Protein AF-A0A7Y8FVB4-F1 (afdb_monomer_lite)

Sequence (184 aa):
MLRPPFFAPLAGCLLSLACAQAFAAPSPYSTMVVFGDSLADAGQFPDGSAGATLRFTNRTGPTFQGDYGLVSSTLLGGKLGVAPNDLNASTSPVRAAQGLPDGNNWAVGGYRTDNILDSITSVSNAAIPPGNAGGGTVLRSRQGYLPANGGRADPNALYFLSGGGNDFLQGRVLSPGQAVAAGG

pLDDT: mean 90.35, std 12.43, range [45.81, 98.88]

Foldseek 3Di:
DDDDPCPVVVVVVVVVVVVPPPPPDPLQFPAEAEFEALQQAQFQEDPPPQLAGDHPAFADDDPRPHHDDHHPQLVVRVVSVHDNQQSHAQWHLSCVVVVHHGHRHLYEHLDAPVQRVCLAQFKRFNAAHPPDDRGRDTSTMDGHDCVVVVNDDDPRYHYHYDHDPNCVVVVVDDDPVSVVVVVD

Secondary structure (DSSP, 8-state):
-PPPTTHHHHHHHHHHHHHT---PPP--SS-EEEESSTTT-SS-EE-SSTT-EE-SSPBPTTTS-SSBPPPHHHHHHHHTT--TTTTSBSS-HHHHHTTPPP-SB---TT--HHHHHHHHHSEEEEEPPTTSTTTT-EEEEEE-HHHHTTT---TTSEEEE--SHHHHHTTS--SHHHHHHHH-

Structure (mmCIF, N/CA/C/O backbone):
data_AF-A0A7Y8FVB4-F1
#
_entry.id   AF-A0A7Y8FVB4-F1
#
loop_
_atom_site.group_PDB
_atom_site.id
_atom_site.type_symbol
_atom_site.label_atom_id
_atom_site.label_alt_id
_atom_site.label_comp_id
_atom_site.label_asym_id
_atom_site.label_entity_id
_atom_site.label_seq_id
_atom_site.pdbx_PDB_ins_code
_atom_site.Cartn_x
_atom_site.Cartn_y
_atom_site.Cartn_z
_atom_site.occupancy
_atom_site.B_iso_or_equiv
_atom_site.auth_seq_id
_atom_site.auth_comp_id
_atom_site.auth_asym_id
_atom_site.auth_atom_id
_atom_site.pdbx_PDB_model_num
ATOM 1 N N . MET A 1 1 ? -37.822 36.812 46.960 1.00 45.81 1 MET A N 1
ATOM 2 C CA . MET A 1 1 ? -37.555 35.703 46.015 1.00 45.81 1 MET A CA 1
ATOM 3 C C . MET A 1 1 ? -36.148 35.885 45.457 1.00 45.81 1 MET A C 1
ATOM 5 O O . MET A 1 1 ? -35.941 36.775 44.645 1.00 45.81 1 MET A O 1
ATOM 9 N N . LEU A 1 2 ? -35.166 35.135 45.967 1.00 49.50 2 LEU A N 1
ATOM 10 C CA . LEU A 1 2 ? -33.765 35.207 45.529 1.00 49.50 2 LEU A CA 1
ATOM 11 C C . LEU A 1 2 ? -33.580 34.334 44.278 1.00 49.50 2 LEU A C 1
ATOM 13 O O . LEU A 1 2 ? -33.819 33.131 44.327 1.00 49.50 2 LEU A O 1
ATOM 17 N N . ARG A 1 3 ? -33.188 34.940 43.151 1.00 60.62 3 ARG A N 1
ATOM 18 C CA . ARG A 1 3 ? -32.783 34.211 41.937 1.00 60.62 3 ARG A CA 1
ATOM 19 C C . ARG A 1 3 ? -31.430 33.530 42.203 1.00 60.62 3 ARG A C 1
ATOM 21 O O . ARG A 1 3 ? -30.521 34.231 42.645 1.00 60.62 3 ARG A O 1
ATOM 28 N N . PRO A 1 4 ? -31.252 32.223 41.931 1.00 59.34 4 PRO A N 1
ATOM 29 C CA . PRO A 1 4 ? -29.969 31.565 42.148 1.00 59.34 4 PRO A CA 1
ATOM 30 C C . PRO A 1 4 ? -28.948 32.096 41.125 1.00 59.34 4 PRO A C 1
ATOM 32 O O . PRO A 1 4 ? -29.161 31.907 39.924 1.00 59.34 4 PRO A O 1
ATOM 35 N N . PRO A 1 5 ? -27.837 32.730 41.547 1.00 61.88 5 PRO A N 1
ATOM 36 C CA . PRO A 1 5 ? -26.859 33.334 40.633 1.00 61.88 5 PRO A CA 1
ATOM 37 C C . PRO A 1 5 ? -26.060 32.301 39.818 1.00 61.88 5 PRO A C 1
ATOM 39 O O . PRO A 1 5 ? -25.340 32.662 38.894 1.00 61.88 5 PRO A O 1
ATOM 42 N N . PHE A 1 6 ? -26.216 31.009 40.121 1.00 60.88 6 PHE A N 1
ATOM 43 C CA . PHE A 1 6 ? -25.461 29.918 39.502 1.00 60.88 6 PHE A CA 1
ATOM 44 C C . PHE A 1 6 ? -26.232 29.131 38.436 1.00 60.88 6 PHE A C 1
ATOM 46 O O . PHE A 1 6 ? -25.651 28.273 37.777 1.00 60.88 6 PHE A O 1
ATOM 53 N N . PHE A 1 7 ? -27.518 29.424 38.217 1.00 68.31 7 PHE A N 1
ATOM 54 C CA . PHE A 1 7 ? -28.326 28.666 37.255 1.00 68.31 7 PHE A CA 1
ATOM 55 C C . PHE A 1 7 ? -27.889 28.907 35.802 1.00 68.31 7 PHE A C 1
ATOM 57 O O . PHE A 1 7 ? -27.810 27.970 35.014 1.00 68.31 7 PHE A O 1
ATOM 64 N N . ALA A 1 8 ? -27.556 30.155 35.460 1.00 70.44 8 ALA A N 1
ATOM 65 C CA . ALA A 1 8 ? -27.101 30.537 34.124 1.00 70.44 8 ALA A CA 1
ATOM 66 C C . ALA A 1 8 ? -25.736 29.926 33.732 1.00 70.44 8 ALA A C 1
ATOM 68 O O . ALA A 1 8 ? -25.660 29.335 32.654 1.00 70.44 8 ALA A O 1
ATOM 69 N N . PRO A 1 9 ? -24.673 29.991 34.564 1.00 74.00 9 PRO A N 1
ATOM 70 C CA . PRO A 1 9 ? -23.400 29.356 34.218 1.00 74.00 9 PRO A CA 1
ATOM 71 C C . PRO A 1 9 ? -23.497 27.824 34.190 1.00 74.00 9 PRO A C 1
ATOM 73 O O . PRO A 1 9 ? -22.918 27.201 33.306 1.00 74.00 9 PRO A O 1
ATOM 76 N N . LEU A 1 10 ? -24.278 27.207 35.088 1.00 77.38 10 LEU A N 1
ATOM 77 C CA . LEU A 1 10 ? -24.480 25.755 35.091 1.00 77.38 10 LEU A CA 1
ATOM 78 C C . LEU A 1 10 ? -25.223 25.276 33.834 1.00 77.38 10 LEU A C 1
ATOM 80 O O . LEU A 1 10 ? -24.811 24.300 33.212 1.00 77.38 10 LEU A O 1
ATOM 84 N N . ALA A 1 11 ? -26.280 25.985 33.426 1.00 76.44 11 ALA A N 1
ATOM 85 C CA . ALA A 1 11 ? -27.001 25.692 32.190 1.00 76.44 11 ALA A CA 1
ATOM 86 C C . ALA A 1 11 ? -26.107 25.867 30.949 1.00 76.44 11 ALA A C 1
ATOM 88 O O . ALA A 1 11 ? -26.175 25.052 30.033 1.00 76.44 11 ALA A O 1
ATOM 89 N N . GLY A 1 12 ? -25.228 26.876 30.943 1.00 76.00 12 GLY A N 1
ATOM 90 C CA . GLY A 1 12 ? -24.237 27.077 29.883 1.00 76.00 12 GLY A CA 1
ATOM 91 C C . GLY A 1 12 ? -23.227 25.930 29.775 1.00 76.00 12 GLY A C 1
ATOM 92 O O . GLY A 1 12 ? -22.973 25.447 28.674 1.00 76.00 12 GLY A O 1
ATOM 93 N N . CYS A 1 13 ? -22.704 25.441 30.905 1.00 77.75 13 CYS A N 1
ATOM 94 C CA . CYS A 1 13 ? -21.800 24.286 30.937 1.00 77.75 13 CYS A CA 1
ATOM 95 C C . CYS A 1 13 ? -22.486 22.986 30.489 1.00 77.75 13 CYS A C 1
ATOM 97 O O . CYS A 1 13 ? -21.893 22.184 29.774 1.00 77.75 13 CYS A O 1
ATOM 99 N N . LEU A 1 14 ? -23.743 22.766 30.882 1.00 75.31 14 LEU A N 1
ATOM 100 C CA . LEU A 1 14 ? -24.501 21.588 30.448 1.00 75.31 14 LEU A CA 1
ATOM 101 C C . LEU A 1 14 ? -24.831 21.646 28.949 1.00 75.31 14 LEU A C 1
ATOM 103 O O . LEU A 1 14 ? -24.785 20.618 28.278 1.00 75.31 14 LEU A O 1
ATOM 107 N N . LEU A 1 15 ? -25.099 22.839 28.409 1.00 72.94 15 LEU A N 1
ATOM 108 C CA . LEU A 1 15 ? -25.335 23.035 26.980 1.00 72.94 15 LEU A CA 1
ATOM 109 C C . LEU A 1 15 ? -24.052 22.853 26.154 1.00 72.94 15 LEU A C 1
ATOM 111 O O . LEU A 1 15 ? -24.111 22.255 25.086 1.00 72.94 15 LEU A O 1
ATOM 115 N N . SER A 1 16 ? -22.884 23.290 26.643 1.00 70.50 16 SER A N 1
ATOM 116 C CA . SER A 1 16 ? -21.608 23.047 25.951 1.00 70.50 16 SER A CA 1
ATOM 117 C C . SER A 1 16 ? -21.211 21.566 25.950 1.00 70.50 16 SER A C 1
ATOM 119 O O . SER A 1 16 ? -20.723 21.076 24.935 1.00 70.50 16 SER A O 1
ATOM 121 N N . LEU A 1 17 ? -21.495 20.833 27.033 1.00 68.81 17 LEU A N 1
ATOM 122 C CA . LEU A 1 17 ? -21.347 19.372 27.097 1.00 68.81 17 LEU A CA 1
ATOM 123 C C . LEU A 1 17 ? -22.334 18.642 26.169 1.00 68.81 17 LEU A C 1
ATOM 125 O O . LEU A 1 17 ? -21.955 17.662 25.534 1.00 68.81 17 LEU A O 1
ATOM 129 N N . ALA A 1 18 ? -23.575 19.124 26.045 1.00 65.06 18 ALA A N 1
ATOM 130 C CA . ALA A 1 18 ? -24.582 18.541 25.153 1.00 65.06 18 ALA A CA 1
ATOM 131 C C . ALA A 1 18 ? -24.303 18.820 23.663 1.00 65.06 18 ALA A C 1
ATOM 133 O O . ALA A 1 18 ? -24.563 17.966 22.819 1.00 65.06 18 ALA A O 1
ATOM 134 N N . CYS A 1 19 ? -23.733 19.984 23.335 1.00 62.75 19 CYS A N 1
ATOM 135 C CA . CYS A 1 19 ? -23.334 20.350 21.972 1.00 62.75 19 CYS A CA 1
ATOM 136 C C . CYS A 1 19 ? -21.990 19.735 21.540 1.00 62.75 19 CYS A C 1
ATOM 138 O O . CYS A 1 19 ? -21.659 19.778 20.359 1.00 62.75 19 CYS A O 1
ATOM 140 N N . ALA A 1 20 ? -21.226 19.134 22.460 1.00 58.09 20 ALA A N 1
ATOM 141 C CA . ALA A 1 20 ? -19.980 18.423 22.160 1.00 58.09 20 ALA A CA 1
ATOM 142 C C . ALA A 1 20 ? -20.203 17.012 21.584 1.00 58.09 20 ALA A C 1
ATOM 144 O O . ALA A 1 20 ? -19.284 16.191 21.575 1.00 58.09 20 ALA A O 1
ATOM 145 N N . GLN A 1 21 ? -21.402 16.716 21.074 1.00 56.03 21 GLN A N 1
ATOM 146 C CA . GLN A 1 21 ? -21.620 15.556 20.219 1.00 56.03 21 GLN A CA 1
ATOM 147 C C . GLN A 1 21 ? -20.915 15.802 18.883 1.00 56.03 21 GLN A C 1
ATOM 149 O O . GLN A 1 21 ? -21.513 16.218 17.893 1.00 56.03 21 GLN A O 1
ATOM 154 N N . ALA A 1 22 ? -19.608 15.549 18.862 1.00 53.94 22 ALA A N 1
ATOM 155 C CA . ALA A 1 22 ? -18.917 15.222 17.635 1.00 53.94 22 ALA A CA 1
ATOM 156 C C . ALA A 1 22 ? -19.608 13.971 17.085 1.00 53.94 22 ALA A C 1
ATOM 158 O O . ALA A 1 22 ? -19.334 12.854 17.522 1.00 53.94 22 ALA A O 1
ATOM 159 N N . PHE A 1 23 ? -20.556 14.159 16.168 1.00 53.75 23 PHE A N 1
ATOM 160 C CA . PHE A 1 23 ? -20.983 13.079 15.300 1.00 53.75 23 PHE A CA 1
ATOM 161 C C . PHE A 1 23 ? -19.725 12.659 14.551 1.00 53.75 23 PHE A C 1
ATOM 163 O O . PHE A 1 23 ? -19.291 13.342 13.623 1.00 53.75 23 PHE A O 1
ATOM 170 N N . ALA A 1 24 ? -19.089 11.576 15.007 1.00 57.34 24 ALA A N 1
ATOM 171 C CA . ALA A 1 24 ? -18.159 10.851 14.170 1.00 57.34 24 ALA A CA 1
ATOM 172 C C . ALA A 1 24 ? -18.890 10.660 12.841 1.00 57.34 24 ALA A C 1
ATOM 174 O O . ALA A 1 24 ? -20.027 10.172 12.832 1.00 57.34 24 ALA A O 1
ATOM 175 N N . ALA A 1 25 ? -18.297 11.142 11.745 1.00 57.09 25 ALA A N 1
ATOM 176 C CA . ALA A 1 25 ? -18.833 10.854 10.426 1.00 57.09 25 ALA A CA 1
ATOM 177 C C . ALA A 1 25 ? -19.111 9.343 10.374 1.00 57.09 25 ALA A C 1
ATOM 179 O O . ALA A 1 25 ? -18.316 8.585 10.945 1.00 57.09 25 ALA A O 1
ATOM 180 N N . PRO A 1 26 ? -20.221 8.890 9.766 1.00 62.03 26 PRO A N 1
ATOM 181 C CA . PRO A 1 26 ? -20.431 7.466 9.572 1.00 62.03 26 PRO A CA 1
ATOM 182 C C . PRO A 1 26 ? -19.138 6.891 8.992 1.00 62.03 26 PRO A C 1
ATOM 184 O O . PRO A 1 26 ? -18.695 7.357 7.945 1.00 62.03 26 PRO A O 1
ATOM 187 N N . SER A 1 27 ? -18.493 5.966 9.705 1.00 70.44 27 SER A N 1
ATOM 188 C CA . SER A 1 27 ? -17.410 5.162 9.147 1.00 70.44 27 SER A CA 1
ATOM 189 C C . SER A 1 27 ? -18.098 3.939 8.564 1.00 70.44 27 SER A C 1
ATOM 191 O O . SER A 1 27 ? -18.354 2.991 9.307 1.00 70.44 27 SER A O 1
ATOM 193 N N . PRO A 1 28 ? -18.501 3.957 7.277 1.00 85.12 28 PRO A N 1
ATOM 194 C CA . PRO A 1 28 ? -19.207 2.827 6.679 1.00 85.12 28 PRO A CA 1
ATOM 195 C C . PRO A 1 28 ? -18.347 1.560 6.656 1.00 85.12 28 PRO A C 1
ATOM 197 O O . PRO A 1 28 ? -18.882 0.475 6.453 1.00 85.12 28 PRO A O 1
ATOM 200 N N . TYR A 1 29 ? -17.036 1.703 6.867 1.00 95.50 29 TYR A N 1
ATOM 201 C CA . TYR A 1 29 ? -16.076 0.617 6.844 1.00 95.50 29 TYR A CA 1
ATOM 202 C C . TYR A 1 29 ? -15.442 0.412 8.220 1.00 95.50 29 TYR A C 1
ATOM 204 O O . TYR A 1 29 ? -15.151 1.380 8.928 1.00 95.50 29 TYR A O 1
ATOM 212 N N . SER A 1 30 ? -15.203 -0.848 8.585 1.00 96.00 30 SER A N 1
ATOM 213 C CA . SER A 1 30 ? -14.466 -1.226 9.802 1.00 96.00 30 SER A CA 1
ATOM 214 C C . SER A 1 30 ? -13.000 -0.788 9.743 1.00 96.00 30 SER A C 1
ATOM 216 O O . SER A 1 30 ? -12.426 -0.386 10.749 1.00 96.00 30 SER A O 1
ATOM 218 N N . THR A 1 31 ? -12.400 -0.869 8.555 1.00 97.81 31 THR A N 1
ATOM 219 C CA . THR A 1 31 ? -11.024 -0.474 8.243 1.00 97.81 31 THR A CA 1
ATOM 220 C C . THR A 1 31 ? -10.862 -0.342 6.721 1.00 97.81 31 THR A C 1
ATOM 222 O O . THR A 1 31 ? -11.819 -0.515 5.959 1.00 97.81 31 THR A O 1
ATOM 225 N N . MET A 1 32 ? -9.644 -0.058 6.262 1.00 98.12 32 MET A N 1
ATOM 226 C CA . MET A 1 32 ? -9.255 -0.124 4.857 1.00 98.12 32 MET A CA 1
ATOM 227 C C . MET A 1 32 ? -8.077 -1.085 4.694 1.00 98.12 32 MET A C 1
ATOM 229 O O . MET A 1 32 ? -7.047 -0.922 5.345 1.00 98.12 32 MET A O 1
ATOM 233 N N . VAL A 1 33 ? -8.228 -2.073 3.811 1.00 98.81 33 VAL A N 1
ATOM 234 C CA . VAL A 1 33 ? -7.183 -3.037 3.450 1.00 98.81 33 VAL A CA 1
ATOM 235 C C . VAL A 1 33 ? -6.714 -2.729 2.036 1.00 98.81 33 VAL A C 1
ATOM 237 O O . VAL A 1 33 ? -7.514 -2.663 1.102 1.00 98.81 33 VAL A O 1
ATOM 240 N N . VAL A 1 34 ? -5.415 -2.508 1.875 1.00 98.88 34 VAL A N 1
ATOM 241 C CA . VAL A 1 34 ? -4.833 -2.043 0.611 1.00 98.88 34 VAL A CA 1
ATOM 242 C C . VAL A 1 34 ? -3.904 -3.110 0.065 1.00 98.88 34 VAL A C 1
ATOM 244 O O . VAL A 1 34 ? -3.048 -3.589 0.793 1.00 98.88 34 VAL A O 1
ATOM 247 N N . PHE A 1 35 ? -4.031 -3.445 -1.211 1.00 98.88 35 PHE A N 1
ATOM 248 C CA . PHE A 1 35 ? -3.115 -4.312 -1.944 1.00 98.88 35 PHE A CA 1
ATOM 249 C C . PHE A 1 35 ? -2.631 -3.593 -3.195 1.00 98.88 35 PHE A C 1
ATOM 251 O O . PHE A 1 35 ? -3.336 -2.748 -3.752 1.00 98.88 35 PHE A O 1
ATOM 258 N N . GLY A 1 36 ? -1.443 -3.956 -3.663 1.00 98.25 36 GLY A N 1
ATOM 259 C CA . GLY A 1 36 ? -0.952 -3.464 -4.937 1.00 98.25 36 GLY A CA 1
ATOM 260 C C . GLY A 1 36 ? 0.538 -3.208 -4.967 1.00 98.25 36 GLY A C 1
ATOM 261 O O . GLY A 1 36 ? 1.333 -3.969 -4.417 1.00 98.25 36 GLY A O 1
ATOM 262 N N . ASP A 1 37 ? 0.890 -2.124 -5.639 1.00 97.25 37 ASP A N 1
ATOM 263 C CA . ASP A 1 37 ? 2.249 -1.771 -6.016 1.00 97.25 37 ASP A CA 1
ATOM 264 C C . ASP A 1 37 ? 2.671 -0.403 -5.447 1.00 97.25 37 ASP A C 1
ATOM 266 O O . ASP A 1 37 ? 2.119 0.100 -4.466 1.00 97.25 37 ASP A O 1
ATOM 270 N N . SER A 1 38 ? 3.665 0.229 -6.073 1.00 96.94 38 SER A N 1
ATOM 271 C CA . SER A 1 38 ? 4.197 1.533 -5.671 1.00 96.94 38 SER A CA 1
ATOM 272 C C . SER A 1 38 ? 3.146 2.644 -5.620 1.00 96.94 38 SER A C 1
ATOM 274 O O . SER A 1 38 ? 3.335 3.601 -4.876 1.00 96.94 38 SER A O 1
ATOM 276 N N . LEU A 1 39 ? 2.044 2.538 -6.376 1.00 98.00 39 LEU A N 1
ATOM 277 C CA . LEU A 1 39 ? 0.990 3.560 -6.393 1.00 98.00 39 LEU A CA 1
ATOM 278 C C . LEU A 1 39 ? 0.228 3.649 -5.064 1.00 98.00 39 LEU A C 1
ATOM 280 O O . LEU A 1 39 ? -0.373 4.685 -4.772 1.00 98.00 39 LEU A O 1
ATOM 284 N N . ALA A 1 40 ? 0.246 2.575 -4.274 1.00 98.50 40 ALA A N 1
ATOM 285 C CA . ALA A 1 40 ? -0.506 2.464 -3.032 1.00 98.50 40 ALA A CA 1
ATOM 286 C C . ALA A 1 40 ? 0.362 2.126 -1.806 1.00 98.50 40 ALA A C 1
ATOM 288 O O . ALA A 1 40 ? -0.180 2.103 -0.702 1.00 98.50 40 ALA A O 1
ATOM 289 N N . ASP A 1 41 ? 1.671 1.899 -1.973 1.00 98.44 41 ASP A N 1
ATOM 290 C CA . ASP A 1 41 ? 2.620 1.543 -0.906 1.00 98.44 41 ASP A CA 1
ATOM 291 C C . ASP A 1 41 ? 2.731 2.646 0.169 1.00 98.44 41 ASP A C 1
ATOM 293 O O . ASP A 1 41 ? 3.089 3.795 -0.111 1.00 98.44 41 ASP A O 1
ATOM 297 N N . ALA A 1 42 ? 2.431 2.287 1.422 1.00 98.44 42 ALA A N 1
ATOM 298 C CA . ALA A 1 42 ? 2.436 3.201 2.566 1.00 98.44 42 ALA A CA 1
ATOM 299 C C . ALA A 1 42 ? 3.750 3.237 3.370 1.00 98.44 42 ALA A C 1
ATOM 301 O O . ALA A 1 42 ? 3.782 3.894 4.419 1.00 98.44 42 ALA A O 1
ATOM 302 N N . GLY A 1 43 ? 4.821 2.582 2.917 1.00 98.00 43 GLY A N 1
ATOM 303 C CA . GLY A 1 43 ? 6.118 2.592 3.599 1.00 98.00 43 GLY A CA 1
ATOM 304 C C . GLY A 1 43 ? 6.733 1.215 3.843 1.00 98.00 43 GLY A C 1
ATOM 305 O O . GLY A 1 43 ? 7.197 0.950 4.957 1.00 98.00 43 GLY A O 1
ATOM 306 N N . GLN A 1 44 ? 6.716 0.310 2.862 1.00 98.06 44 GLN A N 1
ATOM 307 C CA . GLN A 1 44 ? 7.276 -1.039 3.035 1.00 98.06 44 GLN A CA 1
ATOM 308 C C . GLN A 1 44 ? 8.803 -1.043 3.138 1.00 98.06 44 GLN A C 1
ATOM 310 O O . GLN A 1 44 ? 9.366 -1.905 3.806 1.00 98.06 44 GLN A O 1
ATOM 315 N N . PHE A 1 45 ? 9.483 -0.085 2.507 1.00 97.44 45 PHE A N 1
ATOM 316 C CA . PHE A 1 45 ? 10.943 -0.062 2.408 1.00 97.44 45 PHE A CA 1
ATOM 317 C C . PHE A 1 45 ? 11.572 1.025 3.291 1.00 97.44 45 PHE A C 1
ATOM 319 O O . PHE A 1 45 ? 10.937 2.053 3.536 1.00 97.44 45 PHE A O 1
ATOM 326 N N . PRO A 1 46 ? 12.824 0.843 3.752 1.00 95.88 46 PRO A N 1
ATOM 327 C CA . PRO A 1 46 ? 13.603 1.925 4.344 1.00 95.88 46 PRO A CA 1
ATOM 328 C C . PRO A 1 46 ? 13.859 3.062 3.348 1.00 95.88 46 PRO A C 1
ATOM 330 O O . PRO A 1 46 ? 14.091 2.817 2.168 1.00 95.88 46 PRO A O 1
ATOM 333 N N . ASP A 1 47 ? 13.881 4.295 3.848 1.00 93.69 47 ASP A N 1
ATOM 334 C CA . ASP A 1 47 ? 14.193 5.510 3.075 1.00 93.69 47 ASP A CA 1
ATOM 335 C C . ASP A 1 47 ? 15.693 5.905 3.138 1.00 93.69 47 ASP A C 1
ATOM 337 O O . ASP A 1 47 ? 16.134 6.942 2.657 1.00 93.69 47 ASP A O 1
ATOM 341 N N . GLY A 1 48 ? 16.523 5.108 3.812 1.00 87.56 48 GLY A N 1
ATOM 342 C CA . GLY A 1 48 ? 17.936 5.436 4.051 1.00 87.56 48 GLY A CA 1
ATOM 343 C C . GLY A 1 48 ? 18.175 6.421 5.206 1.00 87.56 48 GLY A C 1
ATOM 344 O O . GLY A 1 48 ? 19.237 6.368 5.821 1.00 87.56 48 GLY A O 1
ATOM 345 N N . SER A 1 49 ? 17.183 7.233 5.585 1.00 90.44 49 SER A N 1
ATOM 346 C CA . SER A 1 49 ? 17.177 7.954 6.867 1.00 90.44 49 SER A CA 1
ATOM 347 C C . SER A 1 49 ? 16.709 7.053 8.013 1.00 90.44 49 SER A C 1
ATOM 349 O O . SER A 1 49 ? 15.817 6.216 7.852 1.00 90.44 49 SER A O 1
ATOM 351 N N . ALA A 1 50 ? 17.305 7.226 9.197 1.00 91.06 50 ALA A N 1
ATOM 352 C CA . ALA A 1 50 ? 17.012 6.400 10.365 1.00 91.06 50 ALA A CA 1
ATOM 353 C C . ALA A 1 50 ? 15.526 6.481 10.754 1.00 91.06 50 ALA A C 1
ATOM 355 O O . ALA A 1 50 ? 15.012 7.549 11.074 1.00 91.06 50 ALA A O 1
ATOM 356 N N . GLY A 1 51 ? 14.842 5.335 10.728 1.00 92.06 51 GLY A N 1
ATOM 357 C CA . GLY A 1 51 ? 13.425 5.234 11.081 1.00 92.06 51 GLY A CA 1
ATOM 358 C C . GLY A 1 51 ? 12.438 5.726 10.018 1.00 92.06 51 GLY A C 1
ATOM 359 O O . GLY A 1 51 ? 11.234 5.596 10.226 1.00 92.06 51 GLY A O 1
ATOM 360 N N . ALA A 1 52 ? 12.919 6.250 8.889 1.00 95.00 52 ALA A N 1
ATOM 361 C CA . ALA A 1 52 ? 12.077 6.723 7.799 1.00 95.00 52 ALA A CA 1
ATOM 362 C C . ALA A 1 52 ? 11.734 5.591 6.819 1.00 95.00 52 ALA A C 1
ATOM 364 O O . ALA A 1 52 ? 12.500 4.640 6.620 1.00 95.00 52 ALA A O 1
ATOM 365 N N . THR A 1 53 ? 10.564 5.708 6.190 1.00 97.44 53 THR A N 1
ATOM 366 C CA . THR A 1 53 ? 10.058 4.738 5.210 1.00 97.44 53 THR A CA 1
ATOM 367 C C . THR A 1 53 ? 9.802 5.399 3.863 1.00 97.44 53 THR A C 1
ATOM 369 O O . THR A 1 53 ? 9.391 6.558 3.784 1.00 97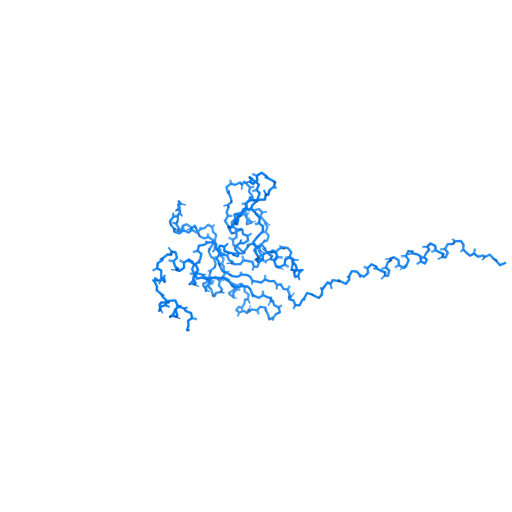.44 53 THR A O 1
ATOM 372 N N . LEU A 1 54 ? 10.074 4.653 2.798 1.00 96.88 54 LEU A N 1
ATOM 373 C CA . LEU A 1 54 ? 9.947 5.087 1.414 1.00 96.88 54 LEU A CA 1
ATOM 374 C C . LEU A 1 54 ? 8.492 4.986 0.950 1.00 96.88 54 LEU A C 1
ATOM 376 O O . LEU A 1 54 ? 7.867 3.939 1.098 1.00 96.88 54 LEU A O 1
ATOM 380 N N . ARG A 1 55 ? 7.987 6.041 0.307 1.00 97.81 55 ARG A N 1
ATOM 381 C CA . ARG A 1 55 ? 6.769 5.996 -0.517 1.00 97.81 55 ARG A CA 1
ATOM 382 C C . ARG A 1 55 ? 7.081 6.583 -1.885 1.00 97.81 55 ARG A C 1
ATOM 384 O O . ARG A 1 55 ? 7.888 7.499 -1.995 1.00 97.81 55 ARG A O 1
ATOM 391 N N . PHE A 1 56 ? 6.432 6.092 -2.932 1.00 96.75 56 PHE A N 1
ATOM 392 C CA . PHE A 1 56 ? 6.764 6.446 -4.317 1.00 96.75 56 PHE A CA 1
ATOM 393 C C . PHE A 1 56 ? 6.053 7.733 -4.762 1.00 96.75 56 PHE A C 1
ATOM 395 O O . PHE A 1 56 ? 5.269 7.749 -5.705 1.00 96.75 56 PHE A O 1
ATOM 402 N N . THR A 1 57 ? 6.311 8.820 -4.035 1.00 97.62 57 THR A N 1
ATOM 403 C CA . THR A 1 57 ? 5.784 10.170 -4.288 1.00 97.62 57 THR A CA 1
ATOM 404 C C . THR A 1 57 ? 6.852 11.218 -3.946 1.00 97.62 57 THR A C 1
ATOM 406 O O . THR A 1 57 ? 7.999 10.866 -3.696 1.00 97.62 57 THR A O 1
ATOM 409 N N . ASN A 1 58 ? 6.548 12.515 -3.960 1.00 97.50 58 ASN A N 1
ATOM 410 C CA . ASN A 1 58 ? 7.501 13.538 -3.528 1.00 97.50 58 ASN A CA 1
ATOM 411 C C . ASN A 1 58 ? 7.695 13.539 -1.999 1.00 97.50 58 ASN A C 1
ATOM 413 O O . ASN A 1 58 ? 6.791 13.203 -1.231 1.00 97.50 58 ASN A O 1
ATOM 417 N N . ARG A 1 59 ? 8.866 13.995 -1.542 1.00 97.12 59 ARG A N 1
ATOM 418 C CA . ARG A 1 59 ? 9.073 14.378 -0.136 1.00 97.12 59 ARG A CA 1
ATOM 419 C C . ARG A 1 59 ? 8.181 15.562 0.235 1.00 97.12 59 ARG A C 1
ATOM 421 O O . ARG A 1 59 ? 7.723 16.309 -0.628 1.00 97.12 59 ARG A O 1
ATOM 428 N N . THR A 1 60 ? 7.896 15.726 1.514 1.00 95.44 60 THR A N 1
ATOM 429 C CA . THR A 1 60 ? 7.108 16.857 2.010 1.00 95.44 60 THR A CA 1
ATOM 430 C C . THR A 1 60 ? 7.912 18.162 1.915 1.00 95.44 60 THR A C 1
ATOM 432 O O . THR A 1 60 ? 9.132 18.189 2.097 1.00 95.44 60 THR A O 1
ATOM 435 N N . GLY A 1 61 ? 7.231 19.244 1.528 1.00 93.25 61 GLY A N 1
ATOM 436 C CA . GLY A 1 61 ? 7.830 20.568 1.356 1.00 93.25 61 GLY A CA 1
ATOM 437 C C . GLY A 1 61 ? 8.106 21.287 2.688 1.00 93.25 61 GLY A C 1
ATOM 438 O O . GLY A 1 61 ? 7.744 20.781 3.749 1.00 93.25 61 GLY A O 1
ATOM 439 N N . PRO A 1 62 ? 8.716 22.486 2.646 1.00 94.88 62 PRO A N 1
ATOM 440 C CA . PRO A 1 62 ? 8.968 23.282 1.440 1.00 94.88 62 PRO A CA 1
ATOM 441 C C . PRO A 1 62 ? 10.253 22.911 0.696 1.00 94.88 62 PRO A C 1
ATOM 443 O O . PRO A 1 62 ? 10.396 23.242 -0.475 1.00 94.88 62 PRO A O 1
ATOM 446 N N . THR A 1 63 ? 11.192 22.237 1.355 1.00 95.19 63 THR A N 1
ATOM 447 C CA . THR A 1 63 ? 12.521 22.004 0.789 1.00 95.19 63 THR A CA 1
ATOM 448 C C . THR A 1 63 ? 12.629 20.657 0.064 1.00 95.19 63 THR A C 1
ATOM 450 O O . THR A 1 63 ? 13.484 20.516 -0.804 1.00 95.19 63 THR A O 1
ATOM 453 N N . PHE A 1 64 ? 11.720 19.707 0.335 1.00 94.75 64 PHE A N 1
ATOM 454 C CA . PHE A 1 64 ? 11.671 18.372 -0.280 1.00 94.75 64 PHE A CA 1
ATOM 455 C C . PHE A 1 64 ? 12.857 17.451 0.084 1.00 94.75 64 PHE A C 1
ATOM 457 O O . PHE A 1 64 ? 13.262 16.627 -0.730 1.00 94.75 64 PHE A O 1
ATOM 464 N N . GLN A 1 65 ? 13.398 17.544 1.308 1.00 91.31 65 GLN A N 1
ATOM 465 C CA . GLN A 1 65 ? 14.413 16.605 1.844 1.00 91.31 65 GLN A CA 1
ATOM 466 C C . GLN A 1 65 ? 13.943 15.793 3.067 1.00 91.31 65 GLN A C 1
ATOM 468 O O . GLN A 1 65 ? 14.675 14.915 3.511 1.00 91.31 65 GLN A O 1
ATOM 473 N N . GLY A 1 66 ? 12.745 16.058 3.603 1.00 91.25 66 GLY A N 1
ATOM 474 C CA . GLY A 1 66 ? 12.156 15.315 4.731 1.00 91.25 66 GLY A CA 1
ATOM 475 C C . GLY A 1 66 ? 11.392 14.063 4.296 1.00 91.25 66 GLY A C 1
ATOM 476 O O . GLY A 1 66 ? 11.624 13.544 3.211 1.00 91.25 66 GLY A O 1
ATOM 477 N N . ASP A 1 67 ? 10.451 13.584 5.104 1.00 94.81 67 ASP A N 1
ATOM 478 C CA . ASP A 1 67 ? 9.704 12.354 4.815 1.00 94.81 67 ASP A CA 1
ATOM 479 C C . ASP A 1 67 ? 8.924 12.407 3.496 1.00 94.81 67 ASP A C 1
ATOM 481 O O . ASP A 1 67 ? 8.425 13.460 3.078 1.00 94.81 67 ASP A O 1
ATOM 485 N N . TYR A 1 68 ? 8.758 11.241 2.870 1.00 97.69 68 TYR A N 1
ATOM 486 C CA . TYR A 1 68 ? 7.848 11.072 1.742 1.00 97.69 68 TYR A CA 1
ATOM 487 C C . TYR A 1 68 ? 6.398 11.389 2.114 1.00 97.69 68 TYR A C 1
ATOM 489 O O . TYR A 1 68 ? 5.889 10.942 3.147 1.00 97.69 68 TYR A O 1
ATOM 497 N N . GLY A 1 69 ? 5.723 12.127 1.228 1.00 97.75 69 GLY A N 1
ATOM 498 C CA . GLY A 1 69 ? 4.309 12.455 1.355 1.00 97.75 69 GLY A CA 1
ATOM 499 C C . GLY A 1 69 ? 3.406 11.221 1.362 1.00 97.75 69 GLY A C 1
ATOM 500 O O . GLY A 1 69 ? 3.817 10.105 1.043 1.00 97.75 69 GLY A O 1
ATOM 501 N N . LEU A 1 70 ? 2.145 11.425 1.739 1.00 97.94 70 LEU A N 1
ATOM 502 C CA . LEU A 1 70 ? 1.151 10.355 1.760 1.00 97.94 70 LEU A CA 1
ATOM 503 C C . LEU A 1 70 ? 0.709 9.990 0.337 1.00 97.94 70 LEU A C 1
ATOM 505 O O . LEU A 1 70 ? 0.503 10.867 -0.503 1.00 97.94 70 LEU A O 1
ATOM 509 N N . VAL A 1 71 ? 0.526 8.693 0.090 1.00 97.81 71 VAL A N 1
ATOM 510 C CA . VAL A 1 71 ? -0.053 8.165 -1.154 1.00 97.81 71 VAL A CA 1
ATOM 511 C C . VAL A 1 71 ? -1.584 8.223 -1.117 1.00 97.81 71 VAL A C 1
ATOM 513 O O . VAL A 1 71 ? -2.192 8.446 -0.064 1.00 97.81 71 VAL A O 1
ATOM 516 N N . SER A 1 72 ? -2.223 8.032 -2.273 1.00 96.50 72 SER A N 1
ATOM 517 C CA . SER A 1 72 ? -3.677 8.170 -2.440 1.00 96.50 72 SER A CA 1
ATOM 518 C C . SER A 1 72 ? -4.480 7.273 -1.494 1.00 96.50 72 SER A C 1
ATOM 520 O O . SER A 1 72 ? -5.456 7.740 -0.910 1.00 96.50 72 SER A O 1
ATOM 522 N N . SER A 1 73 ? -4.045 6.027 -1.284 1.00 97.25 73 SER A N 1
ATOM 523 C CA . SER A 1 73 ? -4.690 5.068 -0.379 1.00 97.25 73 SER A CA 1
ATOM 524 C C . SER A 1 73 ? -4.691 5.560 1.073 1.00 97.25 73 SER A C 1
ATOM 526 O O . SER A 1 73 ? -5.734 5.560 1.725 1.00 97.25 73 SER A O 1
ATOM 528 N N . THR A 1 74 ? -3.560 6.078 1.563 1.00 98.00 74 THR A N 1
ATOM 529 C CA . THR A 1 74 ? -3.447 6.644 2.915 1.00 98.00 74 THR A CA 1
ATOM 530 C C . THR A 1 74 ? -4.278 7.921 3.075 1.00 98.00 74 THR A C 1
ATOM 532 O O . THR A 1 74 ? -4.950 8.096 4.091 1.00 98.00 74 THR A O 1
ATOM 535 N N . LEU A 1 75 ? -4.285 8.807 2.071 1.00 98.00 75 LEU A N 1
ATOM 536 C CA . LEU A 1 75 ? -5.109 10.024 2.090 1.00 98.00 75 LEU A CA 1
ATOM 537 C C . LEU A 1 75 ? -6.609 9.705 2.086 1.00 98.00 75 LEU A C 1
ATOM 539 O O . LEU A 1 75 ? -7.372 10.339 2.818 1.00 98.00 75 LEU A O 1
ATOM 543 N N . LEU A 1 76 ? -7.033 8.731 1.276 1.00 97.31 76 LEU A N 1
ATOM 544 C CA . LEU A 1 76 ? -8.417 8.268 1.216 1.00 97.31 76 LEU A CA 1
ATOM 545 C C . LEU A 1 76 ? -8.850 7.676 2.559 1.00 97.31 76 LEU A C 1
ATOM 547 O O . LEU A 1 76 ? -9.861 8.106 3.108 1.00 97.31 76 LEU A O 1
ATOM 551 N N . GLY A 1 77 ? -8.062 6.758 3.119 1.00 97.25 77 GLY A N 1
ATOM 552 C CA . GLY A 1 77 ? -8.352 6.151 4.415 1.00 97.25 77 GLY A CA 1
ATOM 553 C C . GLY A 1 77 ? -8.465 7.179 5.543 1.00 97.25 77 GLY A C 1
ATOM 554 O O . GLY A 1 77 ? -9.407 7.127 6.331 1.00 97.25 77 GLY A O 1
ATOM 555 N N . GLY A 1 78 ? -7.582 8.184 5.561 1.00 96.62 78 GLY A N 1
ATOM 556 C CA . GLY A 1 78 ? -7.664 9.286 6.523 1.00 96.62 78 GLY A CA 1
ATOM 557 C C . GLY A 1 78 ? -8.949 10.111 6.387 1.00 96.62 78 GLY A C 1
ATOM 558 O O . GLY A 1 78 ? -9.556 10.476 7.391 1.00 96.62 78 GLY A O 1
ATOM 559 N N . LYS A 1 79 ? -9.418 10.361 5.156 1.00 95.44 79 LYS A N 1
ATOM 560 C CA . LYS A 1 79 ? -10.704 11.044 4.904 1.00 95.44 79 LYS A CA 1
ATOM 561 C C . LYS A 1 79 ? -11.919 10.196 5.286 1.00 95.44 79 LYS A C 1
ATOM 563 O O . LYS A 1 79 ? -12.956 10.762 5.612 1.00 95.44 79 LYS A O 1
ATOM 568 N N . LEU A 1 80 ? -11.788 8.873 5.242 1.00 95.31 80 LEU A N 1
ATOM 569 C CA . LEU A 1 80 ? -12.822 7.919 5.645 1.00 95.31 80 LEU A CA 1
ATOM 570 C C . LEU A 1 80 ? -12.834 7.640 7.156 1.00 95.31 80 LEU A C 1
ATOM 572 O O . LEU A 1 80 ? -13.691 6.897 7.617 1.00 95.31 80 LEU A O 1
ATOM 576 N N . GLY A 1 81 ? -11.907 8.222 7.925 1.00 95.12 81 GLY A N 1
ATOM 577 C CA . GLY A 1 81 ? -11.832 8.017 9.373 1.00 95.12 81 GLY A CA 1
ATOM 578 C C . GLY A 1 81 ? -11.231 6.672 9.791 1.00 95.12 81 GLY A C 1
ATOM 579 O O . GLY A 1 81 ? -11.411 6.260 10.934 1.00 95.12 81 GLY A O 1
ATOM 580 N N . VAL A 1 82 ? -10.505 5.992 8.897 1.00 96.81 82 VAL A N 1
ATOM 581 C CA . VAL A 1 82 ? -9.790 4.748 9.221 1.00 96.81 82 VAL A CA 1
ATOM 582 C C . VAL A 1 82 ? -8.713 5.030 10.269 1.00 96.81 82 VAL A C 1
ATOM 584 O O . VAL A 1 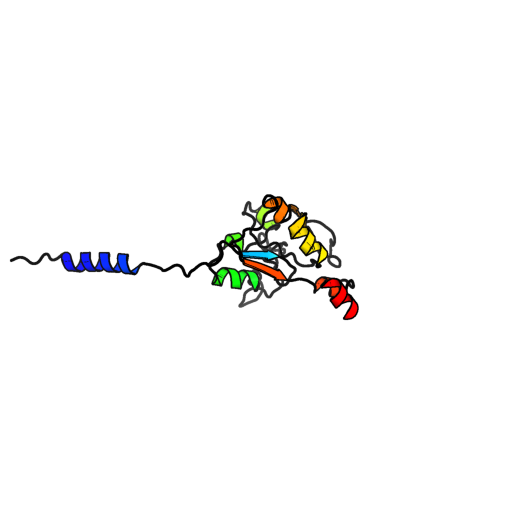82 ? -8.031 6.058 10.214 1.00 96.81 82 VAL A O 1
ATOM 587 N N . ALA A 1 83 ? -8.537 4.105 11.215 1.00 96.31 83 ALA A N 1
ATOM 588 C CA . ALA A 1 83 ? -7.523 4.225 12.252 1.00 96.31 83 ALA A CA 1
ATOM 589 C C . ALA A 1 83 ? -6.128 4.464 11.631 1.00 96.31 83 ALA A C 1
ATOM 591 O O . ALA A 1 83 ? -5.717 3.709 10.748 1.00 96.31 83 ALA A O 1
ATOM 592 N N . PRO A 1 84 ? -5.348 5.463 12.096 1.00 96.44 84 PRO A N 1
ATOM 593 C CA . PRO A 1 84 ? -4.055 5.787 11.489 1.00 96.44 84 PRO A CA 1
ATOM 594 C C . PRO A 1 84 ? -3.066 4.617 11.437 1.00 96.44 84 PRO A C 1
ATOM 596 O O . PRO A 1 84 ? -2.252 4.542 10.518 1.00 96.44 84 PRO A O 1
ATOM 599 N N . ASN A 1 85 ? -3.134 3.695 12.404 1.00 97.81 85 ASN A N 1
ATOM 600 C CA . ASN A 1 85 ? -2.276 2.512 12.420 1.00 97.81 85 ASN A CA 1
ATOM 601 C C . ASN A 1 85 ? -2.564 1.569 11.247 1.00 97.81 85 ASN A C 1
ATOM 603 O O . ASN A 1 85 ? -1.613 1.120 10.605 1.00 97.81 85 ASN A O 1
ATOM 607 N N . ASP A 1 86 ? -3.837 1.359 10.917 1.00 98.25 86 ASP A N 1
ATOM 608 C CA . ASP A 1 86 ? -4.276 0.480 9.832 1.00 98.25 86 ASP A CA 1
ATOM 609 C C . ASP A 1 86 ? -3.817 0.989 8.461 1.00 98.25 86 ASP A C 1
ATOM 611 O O . ASP A 1 86 ? -3.606 0.205 7.544 1.00 98.25 86 ASP A O 1
ATOM 615 N N . LEU A 1 87 ? -3.580 2.293 8.316 1.00 98.50 87 LEU A N 1
ATOM 616 C CA . LEU A 1 87 ? -3.117 2.885 7.059 1.00 98.50 87 LEU A CA 1
ATOM 617 C C . LEU A 1 87 ? -1.613 2.706 6.796 1.00 98.50 87 LEU A C 1
ATOM 619 O O . LEU A 1 87 ? -1.125 3.127 5.744 1.00 98.50 87 LEU A O 1
ATOM 623 N N . ASN A 1 88 ? -0.870 2.109 7.732 1.00 98.50 88 ASN A N 1
ATOM 624 C CA . ASN A 1 88 ? 0.559 1.852 7.577 1.00 98.50 88 ASN A CA 1
ATOM 625 C C . ASN A 1 88 ? 0.852 0.553 6.817 1.00 98.50 88 ASN A C 1
ATOM 627 O O . ASN A 1 88 ? 0.006 -0.327 6.667 1.00 98.50 88 ASN A O 1
ATOM 631 N N . ALA A 1 89 ? 2.105 0.429 6.385 1.00 98.56 89 ALA A N 1
ATOM 632 C CA . ALA A 1 89 ? 2.640 -0.763 5.745 1.00 98.56 89 ALA A CA 1
ATOM 633 C C . ALA A 1 89 ? 2.498 -2.026 6.617 1.00 98.56 89 ALA A C 1
ATOM 635 O O . ALA A 1 89 ? 2.770 -2.007 7.822 1.00 98.56 89 ALA A O 1
ATOM 636 N N . SER A 1 90 ? 2.121 -3.133 5.981 1.00 98.50 90 SER A N 1
ATOM 637 C CA . SER A 1 90 ? 1.934 -4.439 6.611 1.00 98.50 90 SER A CA 1
ATOM 638 C C . SER A 1 90 ? 3.251 -5.159 6.900 1.00 98.50 90 SER A C 1
ATOM 640 O O . SER A 1 90 ? 3.312 -5.981 7.803 1.00 98.50 90 SER A O 1
ATOM 642 N N . THR A 1 91 ? 4.311 -4.921 6.127 1.00 98.31 91 THR A N 1
ATOM 643 C CA . THR A 1 91 ? 5.489 -5.808 6.109 1.00 98.31 91 THR A CA 1
ATOM 644 C C . THR A 1 91 ? 6.799 -5.018 6.176 1.00 98.31 91 THR A C 1
ATOM 646 O O . THR A 1 91 ? 7.853 -5.486 5.761 1.00 98.31 91 THR A O 1
ATOM 649 N N . SER A 1 92 ? 6.769 -3.815 6.755 1.00 98.31 92 SER A N 1
ATOM 650 C CA . SER A 1 92 ? 7.940 -2.934 6.818 1.00 98.31 92 SER A CA 1
ATOM 651 C C . SER A 1 92 ? 8.995 -3.438 7.820 1.00 98.31 92 SER A C 1
ATOM 653 O O . SER A 1 92 ? 8.670 -3.610 9.001 1.00 98.31 92 SER A O 1
ATOM 655 N N . PRO A 1 93 ? 10.266 -3.651 7.425 1.00 97.75 93 PRO A N 1
ATOM 656 C CA . PRO A 1 93 ? 11.340 -3.981 8.361 1.00 97.75 93 PRO A CA 1
ATOM 657 C C . PRO A 1 93 ? 11.647 -2.816 9.311 1.00 97.75 93 PRO A C 1
ATOM 659 O O . PRO A 1 93 ? 12.038 -3.051 10.451 1.00 97.75 93 PRO A O 1
ATOM 662 N N . VAL A 1 94 ? 11.414 -1.568 8.883 1.00 98.06 94 VAL A N 1
ATOM 663 C CA . VAL A 1 94 ? 11.631 -0.370 9.710 1.00 98.06 94 VAL A CA 1
ATOM 664 C C . VAL A 1 94 ? 10.672 -0.353 10.896 1.00 98.06 94 VAL A C 1
ATOM 666 O O . VAL A 1 94 ? 11.109 -0.192 12.033 1.00 98.06 94 VAL A O 1
ATOM 669 N N . ARG A 1 95 ? 9.376 -0.599 10.651 1.00 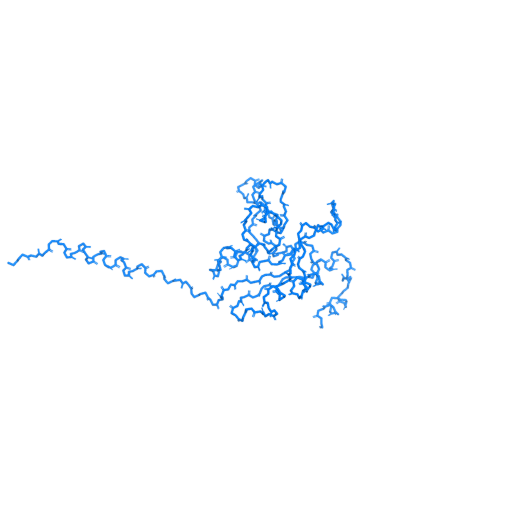97.62 95 ARG A N 1
ATOM 670 C CA . ARG A 1 95 ? 8.369 -0.666 11.724 1.00 97.62 95 ARG A CA 1
ATOM 671 C C . ARG A 1 95 ? 8.688 -1.771 12.726 1.00 97.62 95 ARG A C 1
ATOM 673 O O . ARG A 1 95 ? 8.655 -1.521 13.927 1.00 97.62 95 ARG A O 1
ATOM 680 N N . ALA A 1 96 ? 9.070 -2.952 12.236 1.00 97.88 96 ALA A N 1
ATOM 681 C CA . ALA A 1 96 ? 9.481 -4.064 13.091 1.00 97.88 96 ALA A CA 1
ATOM 682 C C . ALA A 1 96 ? 10.694 -3.710 13.962 1.00 97.88 96 ALA A C 1
ATOM 684 O O . ALA A 1 96 ? 10.669 -3.951 15.166 1.00 97.88 96 ALA A O 1
ATOM 685 N N . ALA A 1 97 ? 11.726 -3.090 13.380 1.00 97.56 97 ALA A N 1
ATOM 686 C CA . ALA A 1 97 ? 12.921 -2.666 14.110 1.00 97.56 97 ALA A CA 1
ATOM 687 C C . ALA A 1 97 ? 12.623 -1.615 15.195 1.00 97.56 97 ALA A C 1
ATOM 689 O O . ALA A 1 97 ? 13.345 -1.529 16.184 1.00 97.56 97 ALA A O 1
ATOM 690 N N . GLN A 1 98 ? 11.551 -0.837 15.031 1.00 97.19 98 GLN A N 1
ATOM 691 C CA . GLN A 1 98 ? 11.083 0.155 16.002 1.00 97.19 98 GLN A CA 1
ATOM 692 C C . GLN A 1 98 ? 10.050 -0.395 17.000 1.00 97.19 98 GLN A C 1
ATOM 694 O O . GLN A 1 98 ? 9.576 0.353 17.851 1.00 97.19 98 GLN A O 1
ATOM 699 N N . GLY A 1 99 ? 9.663 -1.672 16.898 1.00 97.44 99 GLY A N 1
ATOM 700 C CA . GLY A 1 99 ? 8.606 -2.256 17.730 1.00 97.44 99 GLY A CA 1
ATOM 701 C C . GLY A 1 99 ? 7.210 -1.682 17.458 1.00 97.44 99 GLY A C 1
ATOM 702 O O . GLY A 1 99 ? 6.337 -1.760 18.321 1.00 97.44 99 GLY A O 1
ATOM 703 N N . LEU A 1 100 ? 6.989 -1.088 16.282 1.00 97.44 100 LEU A N 1
ATOM 704 C CA . LEU A 1 100 ? 5.692 -0.547 15.881 1.00 97.44 100 LEU A CA 1
ATOM 705 C C . LEU A 1 100 ? 4.800 -1.650 15.294 1.00 97.44 100 LEU A C 1
ATOM 707 O O . LEU A 1 100 ? 5.300 -2.515 14.569 1.00 97.44 100 LEU A O 1
ATOM 711 N N . PRO A 1 101 ? 3.477 -1.606 15.537 1.00 97.56 101 PRO A N 1
ATOM 712 C CA . PRO A 1 101 ? 2.552 -2.564 14.947 1.00 97.56 101 PRO A CA 1
ATOM 713 C C . PRO A 1 101 ? 2.505 -2.416 13.425 1.00 97.56 101 PRO A C 1
ATOM 715 O O . PRO A 1 101 ? 2.628 -1.312 12.883 1.00 97.56 101 PRO A O 1
ATOM 718 N N . ASP A 1 102 ? 2.288 -3.527 12.735 1.00 98.31 102 ASP A N 1
ATOM 719 C CA . ASP A 1 102 ? 2.022 -3.532 11.299 1.00 98.31 102 ASP A CA 1
ATOM 720 C C . ASP A 1 102 ? 0.627 -2.962 10.999 1.00 98.31 102 ASP A C 1
ATOM 722 O O . ASP A 1 102 ? -0.277 -3.068 11.828 1.00 98.31 102 ASP A O 1
ATOM 726 N N . GLY A 1 103 ? 0.458 -2.354 9.822 1.00 98.31 103 GLY A N 1
ATOM 727 C CA . GLY A 1 103 ? -0.850 -1.891 9.348 1.00 98.31 103 GLY A CA 1
ATOM 728 C C . GLY A 1 103 ? -1.510 -2.847 8.347 1.00 98.31 103 GLY A C 1
ATOM 729 O O . GLY A 1 103 ? -1.045 -3.967 8.124 1.00 98.31 103 GLY A O 1
ATOM 730 N N . ASN A 1 104 ? -2.581 -2.369 7.712 1.00 98.56 104 ASN A N 1
ATOM 731 C CA . ASN A 1 104 ? -3.402 -3.079 6.726 1.00 98.56 104 ASN A CA 1
ATOM 732 C C . ASN A 1 104 ? -3.092 -2.673 5.276 1.00 98.56 104 ASN A C 1
ATOM 734 O O . ASN A 1 104 ? -3.855 -3.003 4.364 1.00 98.56 104 ASN A O 1
ATOM 738 N N . ASN A 1 105 ? -1.976 -1.979 5.030 1.00 98.81 105 ASN A N 1
ATOM 739 C CA . ASN A 1 105 ? -1.510 -1.702 3.678 1.00 98.81 105 ASN A CA 1
ATOM 740 C C . ASN A 1 105 ? -0.450 -2.718 3.230 1.00 98.81 105 ASN A C 1
ATOM 742 O O . ASN A 1 105 ? 0.719 -2.637 3.604 1.00 98.81 105 ASN A O 1
ATOM 746 N N . TRP A 1 106 ? -0.888 -3.665 2.410 1.00 98.75 106 TRP A N 1
ATOM 747 C CA . TRP A 1 106 ? -0.134 -4.764 1.812 1.00 98.75 106 TRP A CA 1
ATOM 748 C C . TRP A 1 106 ? 0.433 -4.438 0.430 1.00 98.75 106 TRP A C 1
ATOM 750 O O . TRP A 1 106 ? 1.054 -5.305 -0.182 1.00 98.75 106 TRP A O 1
ATOM 760 N N . ALA A 1 107 ? 0.235 -3.219 -0.079 1.00 98.75 107 ALA A N 1
ATOM 761 C CA . ALA A 1 107 ? 0.866 -2.801 -1.322 1.00 98.75 107 ALA A CA 1
ATOM 762 C C . ALA A 1 107 ? 2.384 -2.696 -1.135 1.00 98.75 107 ALA A C 1
ATOM 764 O O . ALA A 1 107 ? 2.846 -2.187 -0.111 1.00 98.75 107 ALA A O 1
ATOM 765 N N . VAL A 1 108 ? 3.145 -3.192 -2.113 1.00 98.19 108 VAL A N 1
ATOM 766 C CA . VAL A 1 108 ? 4.614 -3.201 -2.094 1.00 98.19 108 VAL A CA 1
ATOM 767 C C . VAL A 1 108 ? 5.142 -2.699 -3.432 1.00 98.19 108 VAL A C 1
ATOM 769 O O . VAL A 1 108 ? 4.848 -3.257 -4.490 1.00 98.19 108 VAL A O 1
ATOM 772 N N . GLY A 1 109 ? 5.965 -1.654 -3.398 1.00 96.69 109 GLY A N 1
ATOM 773 C CA . GLY A 1 109 ? 6.667 -1.150 -4.574 1.00 96.69 109 GLY A CA 1
ATOM 774 C C . GLY A 1 109 ? 7.374 -2.256 -5.360 1.00 96.69 109 GLY A C 1
ATOM 775 O O . GLY A 1 109 ? 8.145 -3.030 -4.803 1.00 96.69 109 GLY A O 1
ATOM 776 N N . GLY A 1 110 ? 7.114 -2.321 -6.669 1.00 94.19 110 GLY A N 1
ATOM 777 C CA . GLY A 1 110 ? 7.693 -3.320 -7.575 1.00 94.19 110 GLY A CA 1
ATOM 778 C C . GLY A 1 110 ? 6.879 -4.606 -7.751 1.00 94.19 110 GLY A C 1
ATOM 779 O O . GLY A 1 110 ? 7.217 -5.410 -8.624 1.00 94.19 110 GLY A O 1
ATOM 780 N N . TYR A 1 111 ? 5.802 -4.802 -6.983 1.00 96.31 111 TYR A N 1
ATOM 781 C CA . TYR A 1 111 ? 4.909 -5.940 -7.175 1.00 96.31 111 TYR A CA 1
ATOM 782 C C . TYR A 1 111 ? 4.217 -5.920 -8.536 1.00 96.31 111 TYR A C 1
ATOM 784 O O . TYR A 1 111 ? 3.601 -4.932 -8.940 1.00 96.31 111 TYR A O 1
ATOM 792 N N . ARG A 1 112 ? 4.283 -7.067 -9.205 1.00 94.56 112 ARG A N 1
ATOM 793 C CA . ARG A 1 112 ? 3.423 -7.445 -10.327 1.00 94.56 112 ARG A CA 1
ATOM 794 C C . ARG A 1 112 ? 2.127 -8.081 -9.819 1.00 94.56 112 ARG A C 1
ATOM 796 O O . ARG A 1 112 ? 2.017 -8.398 -8.633 1.00 94.56 112 ARG A O 1
ATOM 803 N N . THR A 1 113 ? 1.179 -8.333 -10.716 1.00 95.12 113 THR A N 1
ATOM 804 C CA . THR A 1 113 ? -0.106 -8.982 -10.391 1.00 95.12 113 THR A CA 1
ATOM 805 C C . THR A 1 113 ? 0.036 -10.309 -9.634 1.00 95.12 113 THR A C 1
ATOM 807 O O . THR A 1 113 ? -0.698 -10.534 -8.674 1.00 95.12 113 THR A O 1
ATOM 810 N N . ASP A 1 114 ? 1.016 -11.151 -9.978 1.00 94.50 114 ASP A N 1
ATOM 811 C CA . ASP A 1 114 ? 1.277 -12.414 -9.272 1.00 94.50 114 ASP A CA 1
ATOM 812 C C . ASP A 1 114 ? 1.740 -12.192 -7.829 1.00 94.50 114 ASP A C 1
ATOM 814 O O . ASP A 1 114 ? 1.251 -12.844 -6.913 1.00 94.50 114 ASP A O 1
ATOM 818 N N . ASN A 1 115 ? 2.618 -11.215 -7.597 1.00 96.75 115 ASN A N 1
ATOM 819 C CA . ASN A 1 115 ? 3.057 -10.888 -6.239 1.00 96.75 115 ASN A CA 1
ATOM 820 C C . ASN A 1 115 ? 1.928 -10.287 -5.395 1.00 96.75 115 ASN A C 1
ATOM 822 O O . ASN A 1 115 ? 1.851 -10.537 -4.192 1.00 96.75 115 ASN A O 1
ATOM 826 N N . ILE A 1 116 ? 1.029 -9.528 -6.025 1.00 98.06 116 ILE A N 1
ATOM 827 C CA . ILE A 1 116 ? -0.161 -8.995 -5.358 1.00 98.06 116 ILE A CA 1
ATOM 828 C C . ILE A 1 116 ? -1.069 -10.150 -4.923 1.00 98.06 116 ILE A C 1
ATOM 830 O O . ILE A 1 116 ? -1.462 -10.204 -3.756 1.00 98.06 116 ILE A O 1
ATOM 834 N N . LEU A 1 117 ? -1.334 -11.111 -5.814 1.00 97.81 117 LEU A N 1
ATOM 835 C CA . LEU A 1 117 ? -2.107 -12.313 -5.495 1.00 97.81 117 LEU A CA 1
ATOM 836 C C . LEU A 1 117 ? -1.463 -13.127 -4.362 1.00 97.81 117 LEU A C 1
ATOM 838 O O . LEU A 1 117 ? -2.161 -13.542 -3.431 1.00 97.81 117 LEU A O 1
ATOM 842 N N . ASP A 1 118 ? -0.144 -13.308 -4.396 1.00 98.19 118 ASP A N 1
ATOM 843 C CA . ASP A 1 118 ? 0.595 -13.998 -3.335 1.00 98.19 118 ASP A CA 1
ATOM 844 C C . ASP A 1 118 ? 0.457 -13.275 -1.991 1.00 98.19 118 ASP A C 1
ATOM 846 O O . ASP A 1 118 ? 0.228 -13.917 -0.967 1.00 98.19 118 ASP A O 1
ATOM 850 N N . SER A 1 119 ? 0.502 -11.940 -1.976 1.00 98.56 119 SER A N 1
ATOM 851 C CA . SER A 1 119 ? 0.352 -11.160 -0.740 1.00 98.56 119 SER A CA 1
ATOM 852 C C . SER A 1 119 ? -1.045 -11.257 -0.117 1.00 98.56 119 SER A C 1
ATOM 854 O O . SER A 1 119 ? -1.206 -11.025 1.083 1.00 98.56 119 SER A O 1
ATOM 856 N N . ILE A 1 120 ? -2.048 -11.647 -0.906 1.00 98.69 120 ILE A N 1
ATOM 857 C CA . ILE A 1 120 ? -3.403 -11.935 -0.433 1.00 98.69 120 ILE A CA 1
ATOM 858 C C . ILE A 1 120 ? -3.492 -13.379 0.068 1.00 98.69 120 ILE A C 1
ATOM 860 O O . ILE A 1 120 ? -4.020 -13.630 1.149 1.00 98.69 120 ILE A O 1
ATOM 864 N N . THR A 1 121 ? -3.002 -14.333 -0.721 1.00 98.50 121 THR A N 1
ATOM 865 C CA . THR A 1 121 ? -3.352 -15.757 -0.577 1.00 98.50 121 THR A CA 1
ATOM 866 C C . THR A 1 121 ? -2.282 -16.611 0.094 1.00 98.50 121 THR A C 1
ATOM 868 O O . THR A 1 121 ? -2.594 -17.693 0.587 1.00 98.50 121 THR A O 1
ATOM 871 N N . SER A 1 122 ? -1.038 -16.136 0.141 1.00 98.38 122 SER A N 1
ATOM 872 C CA . SER A 1 122 ? 0.127 -16.915 0.551 1.00 98.38 122 SER A CA 1
ATOM 873 C C . SER A 1 122 ? 1.055 -16.104 1.457 1.00 98.38 122 SER A C 1
ATOM 875 O O . SER A 1 122 ? 0.912 -16.139 2.680 1.00 98.38 122 SER A O 1
ATOM 877 N N . VAL A 1 123 ? 1.995 -15.347 0.891 1.00 98.12 123 VAL A N 1
ATOM 878 C CA . VAL A 1 123 ? 3.061 -14.643 1.611 1.00 98.12 123 VAL A CA 1
ATOM 879 C C . VAL A 1 123 ? 3.216 -13.240 1.036 1.00 98.12 123 VAL A C 1
ATOM 881 O O . VAL A 1 123 ? 3.257 -13.055 -0.177 1.00 98.12 123 VAL A O 1
ATOM 884 N N . SER A 1 124 ? 3.360 -12.249 1.913 1.00 97.94 124 SER A N 1
ATOM 885 C CA . SER A 1 124 ? 3.766 -10.894 1.545 1.00 97.94 124 SER A CA 1
ATOM 886 C C . SER A 1 124 ? 5.249 -10.693 1.855 1.00 97.94 124 SER A C 1
ATOM 888 O O . SER A 1 124 ? 5.687 -10.892 2.989 1.00 97.94 124 SER A O 1
ATOM 890 N N . ASN A 1 125 ? 6.021 -10.288 0.848 1.00 97.75 125 ASN A N 1
ATOM 891 C CA . ASN A 1 125 ? 7.453 -10.036 0.931 1.00 97.75 125 ASN A CA 1
ATOM 892 C C . ASN A 1 125 ? 7.771 -8.574 0.602 1.00 97.75 125 ASN A C 1
ATOM 894 O O . ASN A 1 125 ? 7.596 -8.128 -0.528 1.00 97.75 125 ASN A O 1
ATOM 898 N N . ALA A 1 126 ? 8.372 -7.855 1.548 1.00 96.69 126 ALA A N 1
ATOM 899 C CA . ALA A 1 126 ? 9.077 -6.617 1.236 1.00 96.69 126 ALA A CA 1
ATOM 900 C C . ALA A 1 126 ? 10.444 -6.982 0.632 1.00 96.69 126 ALA A C 1
ATOM 902 O O . ALA A 1 126 ? 11.436 -7.115 1.351 1.00 96.69 126 ALA A O 1
ATOM 903 N N . ALA A 1 127 ? 10.485 -7.228 -0.679 1.00 94.56 127 ALA A N 1
ATOM 904 C CA . ALA A 1 127 ? 11.698 -7.597 -1.407 1.00 94.56 127 ALA A CA 1
ATOM 905 C C . ALA A 1 127 ? 12.192 -6.444 -2.282 1.00 94.56 127 ALA A C 1
ATOM 907 O O . ALA A 1 127 ? 11.389 -5.777 -2.932 1.00 94.56 127 ALA A O 1
ATOM 908 N N . ILE A 1 128 ? 13.508 -6.215 -2.317 1.00 89.44 128 ILE A N 1
ATOM 909 C CA . ILE A 1 128 ? 14.096 -5.179 -3.174 1.00 89.44 128 ILE A CA 1
ATOM 910 C C . ILE A 1 128 ? 13.752 -5.512 -4.636 1.00 89.44 128 ILE A C 1
ATOM 912 O O . ILE A 1 128 ? 14.120 -6.600 -5.099 1.00 89.44 128 ILE A O 1
ATOM 916 N N . PRO A 1 129 ? 13.080 -4.613 -5.383 1.00 80.56 129 PRO A N 1
ATOM 917 C CA . PRO A 1 129 ? 12.645 -4.919 -6.739 1.00 80.56 129 PRO A CA 1
ATOM 918 C C . PRO A 1 129 ? 13.824 -5.235 -7.673 1.00 80.56 129 PRO A C 1
ATOM 920 O O . PRO A 1 129 ? 14.882 -4.598 -7.556 1.00 80.56 129 PRO A O 1
ATOM 923 N N . PRO A 1 130 ? 13.659 -6.174 -8.627 1.00 80.81 130 PRO A N 1
ATOM 924 C CA . PRO A 1 130 ? 14.666 -6.448 -9.649 1.00 80.81 130 PRO A CA 1
ATOM 925 C C . PRO A 1 130 ? 15.106 -5.170 -10.378 1.00 80.81 130 PRO A C 1
ATOM 927 O O . PRO A 1 130 ? 14.300 -4.271 -10.604 1.00 80.81 130 PRO A O 1
ATOM 930 N N . GLY A 1 131 ? 16.389 -5.084 -10.737 1.00 78.75 131 GLY A N 1
ATOM 931 C CA . GLY A 1 131 ? 16.965 -3.903 -11.397 1.00 78.75 131 GLY A CA 1
ATOM 932 C C . GLY A 1 131 ? 17.505 -2.823 -10.450 1.00 78.75 131 GLY A C 1
ATOM 933 O O . GLY A 1 131 ? 18.124 -1.874 -10.919 1.00 78.75 131 GLY A O 1
ATOM 934 N N . ASN A 1 132 ? 17.344 -2.984 -9.132 1.00 83.50 132 ASN A N 1
ATOM 935 C CA . ASN A 1 132 ? 17.982 -2.138 -8.117 1.00 83.50 132 ASN A CA 1
ATOM 936 C C . ASN A 1 132 ? 19.203 -2.836 -7.496 1.00 83.50 132 ASN A C 1
ATOM 938 O O . ASN A 1 132 ? 19.332 -4.063 -7.551 1.00 83.50 132 ASN A O 1
ATOM 942 N N . ALA A 1 133 ? 20.089 -2.068 -6.855 1.00 86.81 133 ALA A N 1
ATOM 943 C CA . ALA A 1 133 ? 21.184 -2.631 -6.068 1.00 86.81 133 ALA A CA 1
ATOM 944 C C . ALA A 1 133 ? 20.628 -3.530 -4.946 1.00 86.81 133 ALA A C 1
ATOM 946 O O . ALA A 1 133 ? 19.783 -3.100 -4.164 1.00 86.81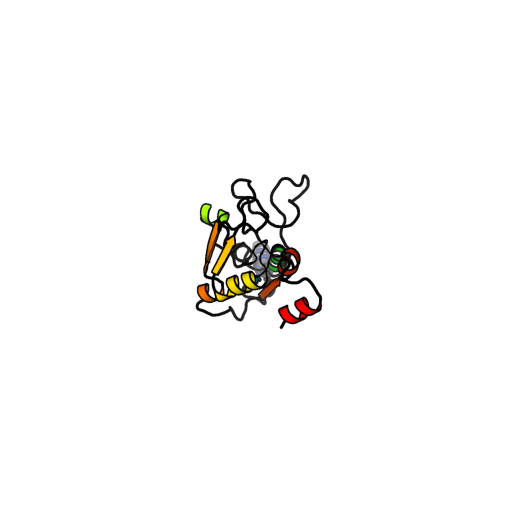 133 ALA A O 1
ATOM 947 N N . GLY A 1 134 ? 21.078 -4.787 -4.887 1.00 88.25 134 GLY A N 1
ATOM 948 C CA . GLY A 1 134 ? 20.538 -5.785 -3.954 1.00 88.25 134 GLY A CA 1
ATOM 949 C C . GLY A 1 134 ? 19.187 -6.391 -4.364 1.00 88.25 134 GLY A C 1
ATOM 950 O O . GLY A 1 134 ? 18.551 -7.050 -3.541 1.00 88.25 134 GLY A O 1
ATOM 951 N N . GLY A 1 135 ? 18.743 -6.186 -5.610 1.00 89.38 135 GLY A N 1
ATOM 952 C CA . GLY A 1 135 ? 17.494 -6.735 -6.143 1.00 89.38 135 GLY A CA 1
ATOM 953 C C . GLY A 1 135 ? 17.329 -8.235 -5.879 1.00 89.38 135 GLY A C 1
ATOM 954 O O . GLY A 1 135 ? 18.269 -9.013 -6.025 1.00 89.38 135 GLY A O 1
ATOM 955 N N . GLY A 1 136 ? 16.125 -8.632 -5.466 1.00 88.25 136 GLY A N 1
ATOM 956 C CA . GLY A 1 136 ? 15.795 -10.000 -5.057 1.00 88.25 136 GLY A CA 1
ATOM 957 C C . GLY A 1 136 ? 15.997 -10.286 -3.565 1.00 88.25 136 GLY A C 1
ATOM 958 O O . GLY A 1 136 ? 15.493 -11.292 -3.070 1.00 88.25 136 GLY A O 1
ATOM 959 N N . THR A 1 137 ? 16.665 -9.401 -2.820 1.00 94.50 137 THR A N 1
ATOM 960 C CA . THR A 1 137 ? 16.800 -9.556 -1.365 1.00 94.50 137 THR A CA 1
ATOM 961 C C . THR A 1 137 ? 15.455 -9.330 -0.679 1.00 94.50 137 THR A C 1
ATOM 963 O O . THR A 1 137 ? 14.868 -8.254 -0.799 1.00 94.50 137 THR A O 1
ATOM 966 N N . VAL A 1 138 ? 14.984 -10.321 0.078 1.00 96.88 138 VAL A N 1
ATOM 967 C CA . VAL A 1 138 ? 13.798 -10.194 0.935 1.00 96.88 138 VAL A CA 1
ATOM 968 C C . VAL A 1 138 ? 14.206 -9.528 2.246 1.00 96.88 138 VAL A C 1
ATOM 970 O O . VAL A 1 138 ? 14.957 -10.104 3.028 1.00 96.88 138 VAL A O 1
ATOM 973 N N . LEU A 1 139 ? 13.711 -8.316 2.493 1.00 97.00 139 LEU A N 1
ATOM 974 C CA . LEU A 1 139 ? 14.010 -7.552 3.708 1.00 97.00 139 LEU A CA 1
ATOM 975 C C . LEU A 1 139 ? 13.144 -7.992 4.889 1.00 97.00 139 LEU A C 1
ATOM 977 O O . LEU A 1 139 ? 13.592 -7.987 6.033 1.00 97.00 139 LEU A O 1
ATOM 981 N N . ARG A 1 140 ? 11.888 -8.354 4.614 1.00 98.19 140 ARG A N 1
ATOM 982 C CA . ARG A 1 140 ? 10.953 -8.917 5.590 1.00 98.19 140 ARG A CA 1
ATOM 983 C C . ARG A 1 140 ? 9.874 -9.715 4.871 1.00 98.19 140 ARG A C 1
ATOM 985 O O . ARG A 1 140 ? 9.447 -9.347 3.778 1.00 98.19 140 ARG A O 1
ATOM 992 N N . SER A 1 141 ? 9.428 -10.788 5.512 1.00 98.12 141 SER A N 1
ATOM 993 C CA . SER A 1 141 ? 8.351 -11.652 5.036 1.00 98.12 141 SER A CA 1
ATOM 994 C C . SER A 1 141 ? 7.298 -11.829 6.125 1.00 98.12 141 SER A C 1
ATOM 996 O O . SER A 1 141 ? 7.632 -11.861 7.315 1.00 98.12 141 SER A O 1
ATOM 998 N N . ARG A 1 142 ? 6.031 -11.929 5.725 1.00 97.44 142 ARG A N 1
ATOM 999 C CA . ARG A 1 142 ? 4.889 -12.257 6.586 1.00 97.44 142 ARG A CA 1
ATOM 1000 C C . ARG A 1 142 ? 3.895 -13.122 5.819 1.00 97.44 142 ARG A C 1
ATOM 1002 O O . ARG A 1 142 ? 3.839 -13.072 4.593 1.00 97.44 142 ARG A O 1
ATOM 1009 N N . GLN A 1 143 ? 3.068 -13.868 6.548 1.00 98.12 143 GLN A N 1
ATOM 1010 C CA . GLN A 1 143 ? 1.861 -14.465 5.974 1.00 98.12 143 GLN A CA 1
ATOM 1011 C C . GLN A 1 143 ? 1.047 -13.399 5.237 1.00 98.12 143 GLN A C 1
ATOM 1013 O O . GLN A 1 143 ? 0.933 -12.278 5.729 1.00 98.12 143 GLN A O 1
ATOM 1018 N N . GLY A 1 144 ? 0.507 -13.756 4.073 1.00 98.06 144 GLY A N 1
ATOM 1019 C CA . GLY A 1 144 ? -0.420 -12.920 3.324 1.00 98.06 144 GLY A CA 1
ATOM 1020 C C . GLY A 1 144 ? -1.721 -12.688 4.090 1.00 98.06 144 GLY A C 1
ATOM 1021 O O . GLY A 1 144 ? -1.987 -13.340 5.104 1.00 98.06 144 GLY A O 1
ATOM 1022 N N . TYR A 1 145 ? -2.542 -11.768 3.597 1.00 98.62 145 TYR A N 1
ATOM 1023 C CA . TYR A 1 145 ? -3.734 -11.301 4.306 1.00 98.62 145 TYR A CA 1
ATOM 1024 C C . TYR A 1 145 ? -4.702 -12.425 4.701 1.00 98.62 145 TYR A C 1
ATOM 1026 O O . TYR A 1 145 ? -5.079 -12.525 5.865 1.00 98.62 145 TYR A O 1
ATOM 1034 N N . LEU A 1 146 ? -5.088 -13.301 3.768 1.00 98.56 146 LEU A N 1
ATOM 1035 C CA . LEU A 1 146 ? -6.035 -14.375 4.070 1.00 98.56 146 LEU A CA 1
ATOM 1036 C C . LEU A 1 146 ? -5.440 -15.395 5.052 1.00 98.56 146 LEU A C 1
ATOM 1038 O O . LEU A 1 146 ? -6.101 -15.660 6.056 1.00 98.56 146 LEU A O 1
ATOM 1042 N N . PRO A 1 147 ? -4.217 -15.935 4.861 1.00 98.12 147 PRO A N 1
ATOM 1043 C CA . PRO A 1 147 ? -3.598 -16.802 5.866 1.00 98.12 147 PRO A CA 1
ATOM 1044 C C . PRO A 1 147 ? -3.472 -16.157 7.254 1.00 98.12 147 PRO A C 1
ATOM 1046 O O . PRO A 1 147 ? -3.732 -16.828 8.251 1.00 98.12 147 PRO A O 1
ATOM 1049 N N . ALA A 1 148 ? -3.142 -14.862 7.326 1.00 96.69 148 ALA A N 1
ATOM 1050 C CA . ALA A 1 148 ? -3.050 -14.123 8.587 1.00 96.69 148 ALA A CA 1
ATOM 1051 C C . ALA A 1 148 ? -4.418 -13.924 9.273 1.00 96.69 148 ALA A C 1
ATOM 1053 O O . ALA A 1 148 ? -4.482 -13.777 10.493 1.00 96.69 148 ALA A O 1
ATOM 1054 N N . ASN A 1 149 ? -5.511 -13.978 8.506 1.00 96.94 149 ASN A N 1
ATOM 1055 C CA . ASN A 1 149 ? -6.873 -13.710 8.966 1.00 96.94 149 ASN A CA 1
ATOM 1056 C C . ASN A 1 149 ? -7.760 -14.971 8.965 1.00 96.94 149 ASN A C 1
ATOM 1058 O O . ASN A 1 149 ? -8.973 -14.904 8.759 1.00 96.94 149 ASN A O 1
ATOM 1062 N N . GLY A 1 150 ? -7.166 -16.153 9.170 1.00 96.50 150 GLY A N 1
ATOM 1063 C CA . GLY A 1 150 ? -7.915 -17.414 9.265 1.00 96.50 150 GLY A CA 1
ATOM 1064 C C . GLY A 1 150 ? -8.647 -17.798 7.973 1.00 96.50 150 GLY A C 1
ATOM 1065 O O . GLY A 1 150 ? -9.686 -18.457 8.013 1.00 96.50 150 GLY A O 1
ATOM 1066 N N . GLY A 1 151 ? -8.132 -17.349 6.830 1.00 97.06 151 GLY A N 1
ATOM 106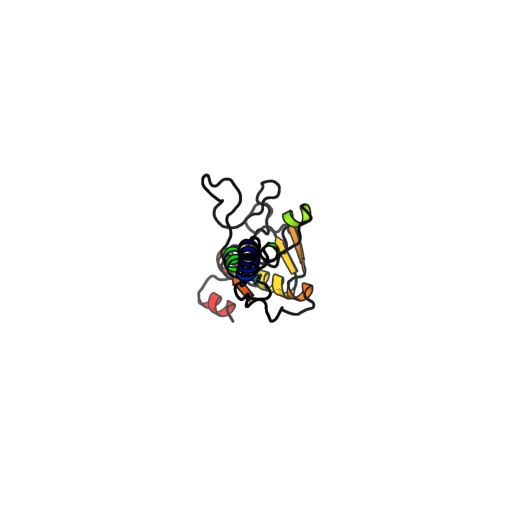7 C CA . GLY A 1 151 ? -8.697 -17.576 5.504 1.00 97.06 151 GLY A CA 1
ATOM 1068 C C . GLY A 1 151 ? -9.901 -16.695 5.172 1.00 97.06 151 GLY A C 1
ATOM 1069 O O . GLY A 1 151 ? -10.622 -17.010 4.227 1.00 97.06 151 GLY A O 1
ATOM 1070 N N . ARG A 1 152 ? -10.166 -15.627 5.939 1.00 96.56 152 ARG A N 1
ATOM 1071 C CA . ARG A 1 152 ? -11.360 -14.789 5.765 1.00 96.56 152 ARG A CA 1
ATOM 1072 C C . ARG A 1 152 ? -11.019 -13.315 5.602 1.00 96.56 152 ARG A C 1
ATOM 1074 O O . ARG A 1 152 ? -10.217 -12.755 6.341 1.00 96.56 152 ARG A O 1
ATOM 1081 N N . ALA A 1 153 ? -11.702 -12.696 4.650 1.00 97.88 153 ALA A N 1
ATOM 1082 C CA . ALA A 1 153 ? -11.771 -11.253 4.514 1.00 97.88 153 ALA A CA 1
ATOM 1083 C C . ALA A 1 153 ? -12.735 -10.671 5.563 1.00 97.88 153 ALA A C 1
ATOM 1085 O O . ALA A 1 153 ? -13.756 -11.288 5.877 1.00 97.88 153 ALA A O 1
ATOM 1086 N N . ASP A 1 154 ? -12.426 -9.486 6.087 1.00 97.75 154 ASP A N 1
ATOM 1087 C CA . ASP A 1 154 ? -13.389 -8.691 6.853 1.00 97.75 154 ASP A CA 1
ATOM 1088 C C . ASP A 1 154 ? -14.522 -8.233 5.911 1.00 97.75 154 ASP A C 1
ATOM 1090 O O . ASP A 1 154 ? -14.239 -7.509 4.949 1.00 97.75 154 ASP A O 1
ATOM 1094 N N . PRO A 1 155 ? -15.786 -8.638 6.150 1.00 97.38 155 PRO A N 1
ATOM 1095 C CA . PRO A 1 155 ? -16.915 -8.281 5.292 1.00 97.38 155 PRO A CA 1
ATOM 1096 C C . PRO A 1 155 ? -17.296 -6.795 5.355 1.00 97.38 155 PRO A C 1
ATOM 1098 O O . PRO A 1 155 ? -18.044 -6.335 4.498 1.00 97.38 155 PRO A O 1
ATOM 1101 N N . ASN A 1 156 ? -16.807 -6.055 6.353 1.00 97.38 156 ASN A N 1
ATOM 1102 C CA . ASN A 1 156 ? -17.113 -4.640 6.551 1.00 97.38 156 ASN A CA 1
ATOM 1103 C C . ASN A 1 156 ? -15.943 -3.720 6.173 1.00 97.38 156 ASN A C 1
ATOM 1105 O O . ASN A 1 156 ? -16.066 -2.504 6.303 1.00 97.38 156 ASN A O 1
ATOM 1109 N N . ALA A 1 157 ? -14.804 -4.258 5.730 1.00 98.25 157 ALA A N 1
ATOM 1110 C CA . ALA A 1 157 ? -13.662 -3.441 5.332 1.00 98.25 157 ALA A CA 1
ATOM 1111 C C . ALA A 1 157 ? -13.823 -2.895 3.907 1.00 98.25 157 ALA A C 1
ATOM 1113 O O . ALA A 1 157 ? -14.408 -3.535 3.031 1.00 98.25 157 ALA A O 1
ATOM 1114 N N . LEU A 1 158 ? -13.230 -1.728 3.650 1.00 98.25 158 LEU A N 1
ATOM 1115 C CA . LEU A 1 158 ? -12.996 -1.258 2.289 1.00 98.25 158 LEU A CA 1
ATOM 1116 C C . LEU A 1 158 ? -11.719 -1.899 1.741 1.00 98.25 158 LEU A C 1
ATOM 1118 O O . LEU A 1 158 ? -10.650 -1.742 2.329 1.00 98.25 158 LEU A O 1
ATOM 1122 N N . TYR A 1 159 ? -11.808 -2.548 0.582 1.00 98.56 159 TYR A N 1
ATOM 1123 C CA . TYR A 1 159 ? -10.644 -3.087 -0.123 1.00 98.56 159 TYR A CA 1
ATOM 1124 C C . TYR A 1 159 ? -10.228 -2.156 -1.257 1.00 98.56 159 TYR A C 1
ATOM 1126 O O . TYR A 1 159 ? -11.042 -1.786 -2.102 1.00 98.56 159 TYR A O 1
ATOM 1134 N N . PHE A 1 160 ? -8.949 -1.796 -1.282 1.00 98.44 160 PHE A N 1
ATOM 1135 C CA . PHE A 1 160 ? -8.338 -1.011 -2.349 1.00 98.44 160 PHE A CA 1
ATOM 1136 C C . PHE A 1 160 ? -7.271 -1.853 -3.042 1.00 98.44 160 PHE A C 1
ATOM 1138 O O . PHE A 1 160 ? -6.385 -2.386 -2.378 1.00 98.44 160 PHE A O 1
ATOM 1145 N N . LEU A 1 161 ? -7.333 -1.941 -4.369 1.00 97.94 161 LEU A N 1
ATOM 1146 C CA . LEU A 1 161 ? -6.402 -2.725 -5.176 1.00 97.94 161 LEU A CA 1
ATOM 1147 C C . LEU A 1 161 ? -5.829 -1.856 -6.303 1.00 97.94 161 LEU A C 1
ATOM 1149 O O . LEU A 1 161 ? -6.588 -1.310 -7.103 1.00 97.94 161 LEU A O 1
ATOM 1153 N N . SER A 1 162 ? -4.502 -1.756 -6.383 1.00 95.69 162 SER A N 1
ATOM 1154 C CA . SER A 1 162 ? -3.783 -1.334 -7.597 1.00 95.69 162 SER A CA 1
ATOM 1155 C C . SER A 1 162 ? -2.946 -2.494 -8.135 1.00 95.69 162 SER A C 1
ATOM 1157 O O . SER A 1 162 ? -2.652 -3.434 -7.405 1.00 95.69 162 SER A O 1
ATOM 1159 N N . GLY A 1 163 ? -2.560 -2.456 -9.409 1.00 94.38 163 GLY A N 1
ATOM 1160 C CA . GLY A 1 163 ? -1.669 -3.464 -9.977 1.00 94.38 163 GLY A CA 1
ATOM 1161 C C . GLY A 1 163 ? -1.613 -3.434 -11.498 1.00 94.38 163 GLY A C 1
ATOM 1162 O O . GLY A 1 163 ? -2.416 -2.772 -12.153 1.00 94.38 163 GLY A O 1
ATOM 1163 N N . GLY A 1 164 ? -0.647 -4.162 -12.056 1.00 93.19 164 GLY A N 1
ATOM 1164 C CA . GLY A 1 164 ? -0.448 -4.312 -13.497 1.00 93.19 164 GLY A CA 1
ATOM 1165 C C . GLY A 1 164 ? 0.700 -3.476 -14.055 1.00 93.19 164 GLY A C 1
ATOM 1166 O O . GLY A 1 164 ? 1.365 -3.918 -14.984 1.00 93.19 164 GLY A O 1
ATOM 1167 N N . GLY A 1 165 ? 1.015 -2.312 -13.475 1.00 93.06 165 GLY A N 1
ATOM 1168 C CA . GLY A 1 165 ? 2.085 -1.443 -13.988 1.00 93.06 165 GLY A CA 1
ATOM 1169 C C . GLY A 1 165 ? 3.441 -2.153 -14.073 1.00 93.06 165 GLY A C 1
ATOM 1170 O O . GLY A 1 165 ? 4.126 -2.085 -15.093 1.00 93.06 165 GLY A O 1
ATOM 1171 N N . ASN A 1 166 ? 3.801 -2.912 -13.037 1.00 93.00 166 ASN A N 1
ATOM 1172 C CA . ASN A 1 166 ? 5.050 -3.674 -13.019 1.00 93.00 166 ASN A CA 1
ATOM 1173 C C . ASN A 1 166 ? 5.058 -4.860 -13.990 1.00 93.00 166 ASN A C 1
ATOM 1175 O O . ASN A 1 166 ? 6.131 -5.265 -14.429 1.00 93.00 166 ASN A O 1
ATOM 1179 N N . ASP A 1 167 ? 3.901 -5.406 -14.363 1.00 92.81 167 ASP A N 1
ATOM 1180 C CA . ASP A 1 167 ? 3.800 -6.450 -15.383 1.00 92.81 167 ASP A CA 1
ATOM 1181 C C . ASP A 1 167 ? 4.229 -5.908 -16.756 1.00 92.81 167 ASP A C 1
ATOM 1183 O O . ASP A 1 167 ? 4.929 -6.601 -17.496 1.00 92.81 167 ASP A O 1
ATOM 1187 N N . PHE A 1 168 ? 3.902 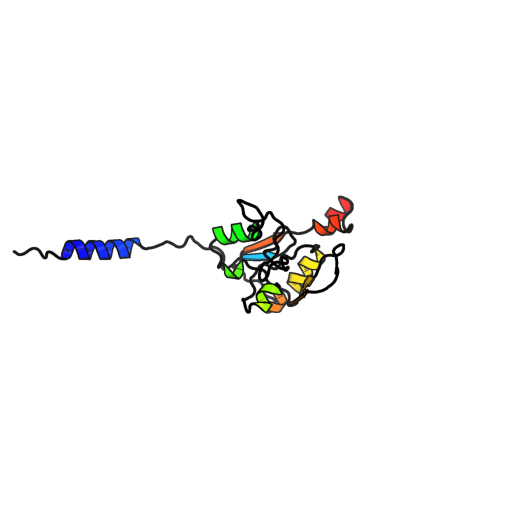-4.646 -17.062 1.00 92.31 168 PHE A N 1
ATOM 1188 C CA . PHE A 1 168 ? 4.415 -3.948 -18.246 1.00 92.31 168 PHE A CA 1
ATOM 1189 C C . PHE A 1 168 ? 5.905 -3.616 -18.110 1.00 92.31 168 PHE A C 1
ATOM 1191 O O . PHE A 1 168 ? 6.695 -3.955 -18.990 1.00 92.31 168 PHE A O 1
ATOM 1198 N N . LEU A 1 169 ? 6.315 -2.991 -16.998 1.00 90.69 169 LEU A N 1
ATOM 1199 C CA . LEU A 1 169 ? 7.707 -2.556 -16.795 1.00 90.69 169 LEU A CA 1
ATOM 1200 C C . LEU A 1 169 ? 8.710 -3.718 -16.792 1.00 90.69 169 LEU A C 1
ATOM 1202 O O . LEU A 1 169 ? 9.868 -3.533 -17.153 1.00 90.69 169 LEU A O 1
ATOM 1206 N N . GLN A 1 170 ? 8.270 -4.913 -16.396 1.00 89.75 170 GLN A N 1
ATOM 1207 C CA . GLN A 1 170 ? 9.096 -6.122 -16.337 1.00 89.75 170 GLN A CA 1
ATOM 1208 C C . GLN A 1 170 ? 8.853 -7.060 -17.530 1.00 89.75 170 GLN A C 1
ATOM 1210 O O . GLN A 1 170 ? 9.255 -8.222 -17.498 1.00 89.75 170 GLN A O 1
ATOM 1215 N N . GLY A 1 171 ? 8.187 -6.572 -18.580 1.00 89.88 171 GLY A N 1
ATOM 1216 C CA . GLY A 1 171 ? 8.047 -7.270 -19.855 1.00 89.88 171 GLY A CA 1
ATOM 1217 C C . GLY A 1 171 ? 7.175 -8.527 -19.835 1.00 89.88 171 GLY A C 1
ATOM 1218 O O . GLY A 1 171 ? 7.292 -9.353 -20.738 1.00 89.88 171 GLY A O 1
ATOM 1219 N N . ARG A 1 172 ? 6.295 -8.692 -18.839 1.00 88.31 172 ARG A N 1
ATOM 1220 C CA . ARG A 1 172 ? 5.285 -9.766 -18.834 1.00 88.31 172 ARG A CA 1
ATOM 1221 C C . ARG A 1 172 ? 4.115 -9.461 -19.757 1.00 88.31 172 ARG A C 1
ATOM 1223 O O . ARG A 1 172 ? 3.573 -10.369 -20.381 1.00 88.31 172 ARG A O 1
ATOM 1230 N N . VAL A 1 173 ? 3.741 -8.187 -19.847 1.00 90.00 173 VAL A N 1
ATOM 1231 C CA . VAL A 1 173 ? 2.694 -7.702 -20.747 1.00 90.00 173 VAL A CA 1
ATOM 1232 C C . VAL A 1 173 ? 3.324 -6.740 -21.747 1.00 90.00 173 VAL A C 1
ATOM 1234 O O . VAL A 1 173 ? 3.741 -5.643 -21.390 1.00 90.00 173 VAL A O 1
ATOM 1237 N N . LEU A 1 174 ? 3.405 -7.164 -23.009 1.00 92.50 174 LEU A N 1
ATOM 1238 C CA . LEU A 1 174 ? 4.057 -6.429 -24.101 1.00 92.50 174 LEU A CA 1
ATOM 1239 C C . LEU A 1 174 ? 3.075 -6.004 -25.203 1.00 92.50 174 LEU A C 1
ATOM 1241 O O . LEU A 1 174 ? 3.466 -5.365 -26.176 1.00 92.50 174 LEU A O 1
ATOM 1245 N N . SER A 1 175 ? 1.797 -6.370 -25.082 1.00 90.69 175 SER A N 1
ATOM 1246 C CA . SER A 1 175 ? 0.771 -6.078 -26.084 1.00 90.69 175 SER A CA 1
ATOM 1247 C C . SER A 1 175 ? -0.626 -5.975 -25.463 1.00 90.69 175 SER A C 1
ATOM 1249 O O . SER A 1 175 ? -0.872 -6.573 -24.411 1.00 90.69 175 SER A O 1
ATOM 1251 N N . PRO A 1 176 ? -1.581 -5.296 -26.129 1.00 88.81 176 PRO A N 1
ATOM 1252 C CA . PRO A 1 176 ? -2.977 -5.269 -25.690 1.00 88.81 176 PRO A CA 1
ATOM 1253 C C . PRO A 1 176 ? -3.597 -6.666 -25.557 1.00 88.81 176 PRO A C 1
ATOM 1255 O O . PRO A 1 176 ? -4.330 -6.918 -24.609 1.00 88.81 176 PRO A O 1
ATOM 1258 N N . GLY A 1 177 ? -3.267 -7.596 -26.461 1.00 90.12 177 GLY A N 1
ATOM 1259 C CA . GLY A 1 177 ? -3.767 -8.974 -26.393 1.00 90.12 177 GLY A CA 1
ATOM 1260 C C . GLY A 1 177 ? -3.307 -9.710 -25.131 1.00 90.12 177 GLY A C 1
ATOM 1261 O O . GLY A 1 177 ? -4.101 -10.393 -24.491 1.00 90.12 177 GLY A O 1
ATOM 1262 N N . GLN A 1 178 ? -2.050 -9.515 -24.723 1.00 88.31 178 GLN A N 1
ATOM 1263 C CA . GLN A 1 178 ? -1.544 -10.051 -23.455 1.00 88.31 178 GLN A CA 1
ATOM 1264 C C . GLN A 1 178 ? -2.168 -9.360 -22.239 1.00 88.31 178 GLN A C 1
ATOM 1266 O O . GLN A 1 178 ? -2.407 -10.021 -21.235 1.00 88.31 178 GLN A O 1
ATOM 1271 N N . ALA A 1 179 ? -2.461 -8.058 -22.326 1.00 84.44 179 ALA A N 1
ATOM 1272 C CA . ALA A 1 179 ? -3.134 -7.333 -21.250 1.00 84.44 179 ALA A CA 1
ATOM 1273 C C . ALA A 1 179 ? -4.555 -7.867 -21.013 1.00 84.44 179 ALA A C 1
ATOM 1275 O O . ALA A 1 179 ? -4.940 -8.077 -19.867 1.00 84.44 179 ALA A O 1
ATOM 1276 N N . VAL A 1 180 ? -5.302 -8.151 -22.088 1.00 85.56 180 VAL A N 1
ATOM 1277 C CA . VAL A 1 180 ? -6.623 -8.797 -22.002 1.00 85.56 180 VAL A CA 1
ATOM 1278 C C . VAL A 1 180 ? -6.501 -10.184 -21.369 1.00 85.56 180 VAL A C 1
ATOM 1280 O O . VAL A 1 180 ? -7.215 -10.475 -20.420 1.00 85.56 180 VAL A O 1
ATOM 1283 N N . ALA A 1 181 ? -5.552 -11.009 -21.822 1.00 83.56 181 ALA A N 1
ATOM 1284 C CA . ALA A 1 181 ? -5.351 -12.351 -21.270 1.00 83.56 181 ALA A CA 1
ATOM 1285 C C . ALA A 1 181 ? -4.954 -12.354 -19.778 1.00 83.56 181 ALA A C 1
ATOM 1287 O O . ALA A 1 181 ? -5.285 -13.292 -19.060 1.00 83.56 181 ALA A O 1
ATOM 1288 N N . ALA A 1 182 ? -4.251 -11.321 -19.307 1.00 76.44 182 ALA A N 1
ATOM 1289 C CA . ALA A 1 182 ? -3.879 -11.169 -17.900 1.00 76.44 182 ALA A CA 1
ATOM 1290 C C . ALA A 1 182 ? -5.031 -10.655 -17.014 1.00 76.44 182 ALA A C 1
ATOM 1292 O O . ALA A 1 182 ? -4.992 -10.848 -15.801 1.00 76.44 182 ALA A O 1
ATOM 1293 N N . GLY A 1 183 ? -6.032 -9.991 -17.603 1.00 66.00 183 GLY A N 1
ATOM 1294 C CA . GLY A 1 183 ? -7.192 -9.441 -16.895 1.00 66.00 183 GLY A CA 1
ATOM 1295 C C . GLY A 1 183 ? -8.288 -10.458 -16.555 1.00 66.00 183 GLY A C 1
ATOM 1296 O O . GLY A 1 183 ? -9.122 -10.154 -15.702 1.00 66.00 183 GLY A O 1
ATOM 1297 N N . GLY A 1 184 ? -8.251 -11.648 -17.171 1.00 58.22 184 GLY A N 1
ATOM 1298 C CA . GLY A 1 184 ? -9.274 -12.695 -17.042 1.00 58.22 184 GLY A CA 1
ATOM 1299 C C . GLY A 1 184 ? -10.247 -12.731 -18.211 1.00 58.22 184 GLY A C 1
ATOM 1300 O O . GLY A 1 184 ? -10.835 -11.674 -18.528 1.00 58.22 184 GLY A O 1
#

Radius of gyration: 22.49 Å; chains: 1; bounding box: 59×53×72 Å

InterPro domains:
  IPR001087 GDSL lipase/esterase [PF00657] (33-177)
  IPR008265 Lipase, GDSL, active site [PS01098] (32-43)
  IPR036514 SGNH hydrolase superfamily [G3DSA:3.40.50.1110] (18-183)

Organism: NCBI:txid2006980